Protein AF-A0A9X1KQA9-F1 (afdb_monomer_lite)

Structure (mmCIF, N/CA/C/O backbone):
data_AF-A0A9X1KQA9-F1
#
_entry.id   AF-A0A9X1KQA9-F1
#
loop_
_atom_site.group_PDB
_atom_site.id
_atom_site.type_symbol
_atom_site.label_atom_id
_atom_site.label_alt_id
_atom_site.label_comp_id
_atom_site.label_asym_id
_atom_site.label_entity_id
_atom_site.label_seq_id
_atom_site.pdbx_PDB_ins_code
_atom_site.Cartn_x
_atom_site.Cartn_y
_atom_site.Cartn_z
_atom_site.occupancy
_atom_site.B_iso_or_equiv
_atom_site.auth_seq_id
_atom_site.auth_comp_id
_atom_site.auth_asym_id
_atom_site.auth_atom_id
_atom_site.pdbx_PDB_model_num
ATOM 1 N N . MET A 1 1 ? -43.704 21.846 -36.617 1.00 40.97 1 MET A N 1
ATOM 2 C CA . MET A 1 1 ? -43.973 20.654 -35.784 1.00 40.97 1 MET A CA 1
ATOM 3 C C . MET A 1 1 ? -42.619 20.055 -35.433 1.00 40.97 1 MET A C 1
ATOM 5 O O . MET A 1 1 ? -41.952 19.528 -36.312 1.00 40.97 1 MET A O 1
ATOM 9 N N . ASN A 1 2 ? -42.131 20.328 -34.221 1.00 36.28 2 ASN A N 1
ATOM 10 C CA . ASN A 1 2 ? -40.718 20.188 -33.858 1.00 36.28 2 ASN A CA 1
ATOM 11 C C . ASN A 1 2 ? -40.431 18.770 -33.335 1.00 36.28 2 ASN A C 1
ATOM 13 O O . ASN A 1 2 ? -40.539 18.511 -32.142 1.00 36.28 2 ASN A O 1
ATOM 17 N N . TRP A 1 3 ? -40.032 17.866 -34.234 1.00 32.12 3 TRP A N 1
ATOM 18 C CA . TRP A 1 3 ? -39.566 16.497 -33.934 1.00 32.12 3 TRP A CA 1
ATOM 19 C C . TRP A 1 3 ? -38.320 16.432 -33.022 1.00 32.12 3 TRP A C 1
ATOM 21 O O . TRP A 1 3 ? -37.888 15.356 -32.615 1.00 32.12 3 TRP A O 1
ATOM 31 N N . TYR A 1 4 ? -37.735 17.584 -32.688 1.00 35.62 4 TYR A N 1
ATOM 32 C CA . TYR A 1 4 ? -36.547 17.688 -31.846 1.00 35.62 4 TYR A CA 1
ATOM 33 C C . TYR A 1 4 ? -36.851 17.617 -30.341 1.00 35.62 4 TYR A C 1
ATOM 35 O O . TYR A 1 4 ? -36.011 17.155 -29.573 1.00 35.62 4 TYR A O 1
ATOM 43 N N . ASN A 1 5 ? -38.056 18.008 -29.910 1.00 41.22 5 ASN A N 1
ATOM 44 C CA . ASN A 1 5 ? -38.374 18.093 -28.478 1.00 41.22 5 ASN A CA 1
ATOM 45 C C . ASN A 1 5 ? -38.879 16.763 -27.888 1.00 41.22 5 ASN A C 1
ATOM 47 O O . ASN A 1 5 ? -38.611 16.479 -26.722 1.00 41.22 5 ASN A O 1
ATOM 51 N N . ASP A 1 6 ? -39.502 15.900 -28.696 1.00 39.31 6 ASP A N 1
ATOM 52 C CA . ASP A 1 6 ? -39.965 14.575 -28.243 1.00 39.31 6 ASP A CA 1
ATOM 53 C C . ASP A 1 6 ? -38.819 13.569 -28.054 1.00 39.31 6 ASP A C 1
ATOM 55 O O . ASP A 1 6 ? -38.956 12.580 -27.330 1.00 39.31 6 ASP A O 1
ATOM 59 N N . THR A 1 7 ? -37.666 13.823 -28.679 1.00 40.28 7 THR A N 1
ATOM 60 C CA . THR A 1 7 ? -36.485 12.958 -28.550 1.00 40.28 7 THR A CA 1
ATOM 61 C C . THR A 1 7 ? -35.716 13.259 -27.261 1.00 40.28 7 THR A C 1
ATOM 63 O O . THR A 1 7 ? -35.229 12.336 -26.612 1.00 40.28 7 THR A O 1
ATOM 66 N N . ILE A 1 8 ? -35.676 14.526 -26.830 1.00 39.16 8 ILE A N 1
ATOM 67 C CA . ILE A 1 8 ? -35.013 14.945 -25.582 1.00 39.16 8 ILE A CA 1
ATOM 68 C C . ILE A 1 8 ? -35.793 14.428 -24.359 1.00 39.16 8 ILE A C 1
ATOM 70 O O . ILE A 1 8 ? -35.193 13.866 -23.446 1.00 39.16 8 ILE A O 1
ATOM 74 N N . SER A 1 9 ? -37.131 14.474 -24.391 1.00 39.62 9 SER A N 1
ATOM 75 C CA . SER A 1 9 ? -37.982 13.971 -23.296 1.00 39.62 9 SER A CA 1
ATOM 76 C C . SER A 1 9 ? -37.870 12.451 -23.063 1.00 39.62 9 SER A C 1
ATOM 78 O O . SER A 1 9 ? -38.108 11.979 -21.952 1.00 39.62 9 SER A O 1
ATOM 80 N N . LYS A 1 10 ? -37.459 11.666 -24.071 1.00 38.84 10 LYS A N 1
ATOM 81 C CA . LYS A 1 10 ? -37.248 10.209 -23.941 1.00 38.84 10 LYS A CA 1
ATOM 82 C C . LYS A 1 10 ? -35.828 9.805 -23.537 1.00 38.84 10 LYS A C 1
ATOM 84 O O . LYS A 1 10 ? -35.620 8.649 -23.174 1.00 38.84 10 LYS A O 1
ATOM 89 N N . ILE A 1 11 ? -34.859 10.719 -23.584 1.00 41.72 11 ILE A N 1
ATOM 90 C CA . ILE A 1 11 ? -33.476 10.443 -23.161 1.00 41.72 11 ILE A CA 1
ATOM 91 C C . ILE A 1 11 ? -33.305 10.677 -21.648 1.00 41.72 11 ILE A C 1
ATOM 93 O O . ILE A 1 11 ? -32.459 10.041 -21.025 1.00 41.72 11 ILE A O 1
ATOM 97 N N . GLU A 1 12 ? -34.175 11.476 -21.024 1.00 43.03 12 GLU A N 1
ATOM 98 C CA . GLU A 1 12 ? -34.114 11.825 -19.593 1.00 43.03 12 GLU A CA 1
ATOM 99 C C . GLU A 1 12 ? -34.719 10.785 -18.623 1.00 43.03 12 GLU A C 1
ATOM 101 O O . GLU A 1 12 ? -34.857 11.062 -17.436 1.00 43.03 12 GLU A O 1
ATOM 106 N N . SER A 1 13 ? -35.039 9.564 -19.069 1.00 44.44 13 SER A N 1
ATOM 107 C CA . SER A 1 13 ? -35.581 8.507 -18.184 1.00 44.44 13 SER A CA 1
ATOM 108 C C . SER A 1 13 ? -34.898 7.143 -18.298 1.00 44.44 13 SER A C 1
ATOM 110 O O . SER A 1 13 ? -35.456 6.128 -17.885 1.00 44.44 13 SER A O 1
ATOM 112 N N . LYS A 1 14 ? -33.659 7.082 -18.799 1.00 41.97 14 LYS A N 1
ATOM 113 C CA . LYS A 1 14 ? -32.825 5.904 -18.530 1.00 41.97 14 LYS A CA 1
ATOM 114 C C . LYS A 1 14 ? -32.157 6.091 -17.178 1.00 41.97 14 LYS A C 1
ATOM 116 O O . LYS A 1 14 ? -31.075 6.668 -17.093 1.00 41.97 14 LYS A O 1
ATOM 121 N N . GLU A 1 15 ? -32.824 5.610 -16.130 1.00 46.94 15 GLU A N 1
ATOM 122 C CA . GLU A 1 15 ? -32.169 5.304 -14.860 1.00 46.94 15 GLU A CA 1
ATOM 123 C C . GLU A 1 15 ? -30.841 4.603 -15.169 1.00 46.94 15 GLU A C 1
ATOM 125 O O . GLU A 1 15 ? -30.806 3.568 -15.843 1.00 46.94 15 GLU A O 1
ATOM 130 N N . LYS A 1 16 ? -29.730 5.222 -14.748 1.00 49.28 16 LYS A N 1
ATOM 131 C CA . LYS A 1 16 ? -28.410 4.595 -14.832 1.00 49.28 16 LYS A CA 1
ATOM 132 C C . LYS A 1 16 ? -28.522 3.244 -14.114 1.00 49.28 16 LYS A C 1
ATOM 134 O O . LYS A 1 16 ? -29.032 3.232 -12.991 1.00 49.28 16 LYS A O 1
ATOM 139 N N . PRO A 1 17 ? -28.087 2.125 -14.722 1.00 44.41 17 PRO A N 1
ATOM 140 C CA . PRO A 1 17 ? -28.099 0.849 -14.025 1.00 44.41 17 PRO A CA 1
ATOM 141 C C . PRO A 1 17 ? -27.319 1.029 -12.722 1.00 44.41 17 PRO A C 1
ATOM 143 O O . PRO A 1 17 ? -26.204 1.552 -12.746 1.00 44.41 17 PRO A O 1
ATOM 146 N N . LYS A 1 18 ? -27.933 0.670 -11.588 1.00 45.69 18 LYS A N 1
ATOM 147 C CA . LYS A 1 18 ? -27.231 0.573 -10.306 1.00 45.69 18 LYS A CA 1
ATOM 148 C C . LYS A 1 18 ? -26.121 -0.453 -10.506 1.00 45.69 18 LYS A C 1
ATOM 150 O O . LYS A 1 18 ? -26.404 -1.646 -10.521 1.00 45.69 18 LYS A O 1
ATOM 155 N N . THR A 1 19 ? -24.900 0.015 -10.737 1.00 53.72 19 THR A N 1
ATOM 156 C CA . THR A 1 19 ? -23.721 -0.840 -10.720 1.00 53.72 19 THR A CA 1
ATOM 157 C C . THR A 1 19 ? -23.603 -1.415 -9.316 1.00 53.72 19 THR A C 1
ATOM 159 O O . THR A 1 19 ? -23.758 -0.691 -8.328 1.00 53.72 19 THR A O 1
ATOM 162 N N . ASP A 1 20 ? -23.430 -2.732 -9.228 1.00 60.69 20 ASP A N 1
ATOM 163 C CA . ASP A 1 20 ? -23.186 -3.385 -7.950 1.00 60.69 20 ASP A CA 1
ATOM 164 C C . ASP A 1 20 ? -21.902 -2.793 -7.349 1.00 60.69 20 ASP A C 1
ATOM 166 O O . ASP A 1 20 ? -20.907 -2.594 -8.052 1.00 60.69 20 ASP A O 1
ATOM 170 N N . TYR A 1 21 ? -21.935 -2.480 -6.053 1.00 43.47 21 TYR A N 1
ATOM 171 C CA . TYR A 1 21 ? -20.802 -1.905 -5.326 1.00 43.47 21 TYR A CA 1
ATOM 172 C C . TYR A 1 21 ? -19.544 -2.772 -5.517 1.00 43.47 21 TYR A C 1
ATOM 174 O O . TYR A 1 21 ? -18.452 -2.258 -5.750 1.00 43.47 21 TYR A O 1
ATOM 182 N N . TRP A 1 22 ? -19.727 -4.096 -5.550 1.00 41.03 22 TRP A N 1
ATOM 183 C CA . TRP A 1 22 ? -18.657 -5.066 -5.782 1.00 41.03 22 TRP A CA 1
ATOM 184 C C . TRP A 1 22 ? -18.116 -5.061 -7.219 1.00 41.03 22 TRP A C 1
ATOM 186 O O . TRP A 1 22 ? -16.917 -5.241 -7.419 1.00 41.03 22 TRP A O 1
ATOM 196 N N . GLU A 1 23 ? -18.955 -4.823 -8.231 1.00 57.81 23 GLU A N 1
ATOM 197 C CA . GLU A 1 23 ? -18.510 -4.746 -9.631 1.00 57.81 23 GLU A CA 1
ATOM 198 C C . GLU A 1 23 ? -17.665 -3.492 -9.889 1.00 57.81 23 GLU A C 1
ATOM 200 O O . GLU A 1 23 ? -16.686 -3.540 -10.639 1.00 57.81 23 GLU A O 1
ATOM 205 N N . GLN A 1 24 ? -18.006 -2.368 -9.254 1.00 58.97 24 GLN A N 1
ATOM 206 C CA . GLN A 1 24 ? -17.233 -1.127 -9.341 1.00 58.97 24 GLN A CA 1
ATOM 207 C C . GLN A 1 24 ? -15.829 -1.306 -8.730 1.00 58.97 24 GLN A C 1
ATOM 209 O O . GLN A 1 24 ? -14.834 -0.931 -9.356 1.00 58.97 24 GLN A O 1
ATOM 214 N N . ASP A 1 25 ? -15.740 -1.951 -7.563 1.00 60.00 25 ASP A N 1
ATOM 215 C CA . ASP A 1 25 ? -14.472 -2.247 -6.886 1.00 60.00 25 ASP A CA 1
ATOM 216 C C . ASP A 1 25 ? -13.595 -3.213 -7.698 1.00 60.00 25 ASP A C 1
ATOM 218 O O . ASP A 1 25 ? -12.402 -2.963 -7.882 1.00 60.00 25 ASP A O 1
ATOM 222 N N . ILE A 1 26 ? -14.185 -4.266 -8.279 1.00 63.25 26 ILE A N 1
ATOM 223 C CA . ILE A 1 26 ? -13.476 -5.200 -9.172 1.00 63.25 26 ILE A CA 1
ATOM 224 C C . ILE A 1 26 ? -12.908 -4.468 -10.397 1.00 63.25 26 ILE A C 1
ATOM 226 O O . ILE A 1 26 ? -11.757 -4.693 -10.781 1.00 63.25 26 ILE A O 1
ATOM 230 N N . ASN A 1 27 ? -13.683 -3.564 -11.002 1.00 75.38 27 ASN A N 1
ATOM 231 C CA . ASN A 1 27 ? -13.239 -2.787 -12.160 1.00 75.38 27 ASN A CA 1
ATOM 232 C C . ASN A 1 27 ? -12.104 -1.811 -11.807 1.00 75.38 27 ASN A C 1
ATOM 234 O O . ASN A 1 27 ? -11.177 -1.628 -12.603 1.00 75.38 27 ASN A O 1
ATOM 238 N N . ASN A 1 28 ? -12.150 -1.213 -10.616 1.00 78.44 28 ASN A N 1
ATOM 239 C CA . ASN A 1 28 ? -11.102 -0.327 -10.115 1.00 78.44 28 ASN A CA 1
ATOM 240 C C . ASN A 1 28 ? -9.795 -1.093 -9.842 1.00 78.44 28 ASN A C 1
ATOM 242 O O . ASN A 1 28 ? -8.728 -0.657 -10.278 1.00 78.44 28 ASN A O 1
ATOM 246 N N . GLU A 1 29 ? -9.865 -2.259 -9.195 1.00 78.44 29 GLU A N 1
ATOM 247 C CA . GLU A 1 29 ? -8.696 -3.119 -8.959 1.00 78.44 29 GLU A CA 1
ATOM 248 C C . GLU A 1 29 ? -8.067 -3.628 -10.257 1.00 78.44 29 GLU A C 1
ATOM 250 O O . GLU A 1 29 ? -6.839 -3.634 -10.409 1.00 78.44 29 GLU A O 1
ATOM 255 N N . LEU A 1 30 ? -8.899 -4.012 -11.229 1.00 81.56 30 LEU A N 1
ATOM 256 C CA . LEU A 1 30 ? -8.424 -4.442 -12.538 1.00 81.56 30 LEU A CA 1
ATOM 257 C C . LEU A 1 30 ? -7.695 -3.303 -13.263 1.00 81.56 30 LEU A C 1
ATOM 259 O O . LEU A 1 30 ? -6.606 -3.518 -13.796 1.00 81.56 30 LEU A O 1
ATOM 263 N N . LEU A 1 31 ? -8.247 -2.084 -13.236 1.00 84.56 31 LEU A N 1
ATOM 264 C CA . LEU A 1 31 ? -7.612 -0.906 -13.830 1.00 84.56 31 LEU A CA 1
ATOM 265 C C . LEU A 1 31 ? -6.228 -0.636 -13.218 1.00 84.56 31 LEU A C 1
ATOM 267 O O . LEU A 1 31 ? -5.275 -0.376 -13.953 1.00 84.56 31 LEU A O 1
ATOM 271 N N . ILE A 1 32 ? -6.100 -0.729 -11.890 1.00 86.62 32 ILE A N 1
ATOM 272 C CA . ILE A 1 32 ? -4.818 -0.543 -11.195 1.00 86.62 32 ILE A CA 1
ATOM 273 C C . ILE A 1 32 ? -3.829 -1.662 -11.524 1.00 86.62 32 ILE A C 1
ATOM 275 O O . ILE A 1 32 ? -2.658 -1.381 -11.777 1.00 86.62 32 ILE A O 1
ATOM 279 N N . THR A 1 33 ? -4.290 -2.910 -11.573 1.00 81.75 33 THR A N 1
ATOM 280 C CA . THR A 1 33 ? -3.447 -4.061 -11.923 1.00 81.75 33 THR A CA 1
ATOM 281 C C . THR A 1 33 ? -2.890 -3.930 -13.342 1.00 81.75 33 THR A C 1
ATOM 283 O O . THR A 1 33 ? -1.698 -4.143 -13.570 1.00 81.75 33 THR A O 1
ATOM 286 N N . GLU A 1 34 ? -3.724 -3.539 -14.308 1.00 83.69 34 GLU A N 1
ATOM 287 C CA . GLU A 1 34 ? -3.283 -3.309 -15.686 1.00 83.69 34 GLU A CA 1
ATOM 288 C C . GLU A 1 34 ? -2.358 -2.090 -15.799 1.00 83.69 34 GLU A C 1
ATOM 290 O O . GLU A 1 34 ? -1.376 -2.130 -16.543 1.00 83.69 34 GLU A O 1
ATOM 295 N N . PHE A 1 35 ? -2.599 -1.037 -15.013 1.00 86.50 35 PHE A N 1
ATOM 296 C CA . PHE A 1 35 ? -1.689 0.104 -14.918 1.00 86.50 35 PHE A CA 1
ATOM 297 C C . PHE A 1 35 ? -0.305 -0.305 -14.393 1.00 86.50 35 PHE A C 1
ATOM 299 O O . PHE A 1 35 ? 0.707 0.072 -14.981 1.00 86.50 35 PHE A O 1
ATOM 306 N N . GLU A 1 36 ? -0.243 -1.109 -13.327 1.00 86.69 36 GLU A N 1
ATOM 307 C CA . GLU A 1 36 ? 1.016 -1.593 -12.748 1.00 86.69 36 GLU A CA 1
ATOM 308 C C . GLU A 1 36 ? 1.799 -2.458 -13.740 1.00 86.69 36 GLU A C 1
ATOM 310 O O . GLU A 1 36 ? 2.975 -2.185 -13.991 1.00 86.69 36 GLU A O 1
ATOM 315 N N . LYS A 1 37 ? 1.140 -3.425 -14.393 1.00 84.94 37 LYS A N 1
ATOM 316 C CA . LYS A 1 37 ? 1.757 -4.227 -15.466 1.00 84.94 37 LYS A CA 1
ATOM 317 C C . LYS A 1 37 ? 2.297 -3.350 -16.593 1.00 84.94 37 LYS A C 1
ATOM 319 O O . LYS A 1 37 ? 3.387 -3.599 -17.108 1.00 84.94 37 LYS A O 1
ATOM 324 N N . ALA A 1 38 ? 1.544 -2.324 -16.986 1.00 85.62 38 ALA A N 1
ATOM 325 C CA . ALA A 1 38 ? 1.955 -1.424 -18.049 1.00 85.62 38 ALA A CA 1
ATOM 326 C C . ALA A 1 38 ? 3.179 -0.583 -17.643 1.00 85.62 38 ALA A C 1
ATOM 328 O O . ALA A 1 38 ? 4.048 -0.365 -18.486 1.00 85.62 38 ALA A O 1
ATOM 329 N N . ILE A 1 39 ? 3.280 -0.137 -16.383 1.00 87.19 39 ILE A N 1
ATOM 330 C CA . ILE A 1 39 ? 4.459 0.582 -15.872 1.00 87.19 39 ILE A CA 1
ATOM 331 C C . ILE A 1 39 ? 5.687 -0.326 -15.842 1.00 87.19 39 ILE A C 1
ATOM 333 O O . ILE A 1 39 ? 6.743 0.093 -16.308 1.00 87.19 39 ILE A O 1
ATOM 337 N N . VAL A 1 40 ? 5.554 -1.570 -15.373 1.00 86.12 40 VAL A N 1
ATOM 338 C CA . VAL A 1 40 ? 6.659 -2.545 -15.401 1.00 86.12 40 VAL A CA 1
ATOM 339 C C . VAL A 1 40 ? 7.158 -2.738 -16.833 1.00 86.12 40 VAL A C 1
ATOM 341 O O . VAL A 1 40 ? 8.341 -2.559 -17.105 1.00 86.12 40 VAL A O 1
ATOM 344 N N . LYS A 1 41 ? 6.242 -2.979 -17.778 1.00 86.19 41 LYS A N 1
ATOM 345 C CA . LYS A 1 41 ? 6.582 -3.133 -19.199 1.00 86.19 41 LYS A CA 1
ATOM 346 C C . LYS A 1 41 ? 7.214 -1.876 -19.803 1.00 86.19 41 LYS A C 1
ATOM 348 O O . LYS A 1 41 ? 8.094 -1.974 -20.653 1.00 86.19 41 LYS A O 1
ATOM 353 N N . LEU A 1 42 ? 6.752 -0.691 -19.406 1.00 86.44 42 LEU A N 1
ATOM 354 C CA . LEU A 1 42 ? 7.328 0.577 -19.846 1.00 86.44 42 LEU A CA 1
ATOM 355 C C . LEU A 1 42 ? 8.780 0.701 -19.372 1.00 86.44 42 LEU A C 1
ATOM 357 O O . LEU A 1 42 ? 9.643 1.021 -20.183 1.00 86.44 42 LEU A O 1
ATOM 361 N N . VAL A 1 43 ? 9.047 0.428 -18.093 1.00 86.62 43 VAL A N 1
ATOM 362 C CA . VAL A 1 43 ? 10.402 0.469 -17.524 1.00 86.62 43 VAL A CA 1
ATOM 363 C C . VAL A 1 43 ? 11.306 -0.544 -18.223 1.00 86.62 43 VAL A C 1
ATOM 365 O O . VAL A 1 43 ? 12.373 -0.165 -18.694 1.00 86.62 43 VAL A O 1
ATOM 368 N N . GLU A 1 44 ? 10.846 -1.786 -18.398 1.00 87.06 44 GLU A N 1
ATOM 369 C CA . GLU A 1 44 ? 11.582 -2.814 -19.145 1.00 87.06 44 GLU A CA 1
ATOM 370 C C . GLU A 1 44 ? 11.896 -2.367 -20.578 1.00 87.06 44 GLU A C 1
ATOM 372 O O . GLU A 1 44 ? 13.001 -2.582 -21.073 1.00 87.06 44 GLU A O 1
ATOM 377 N N . ASN A 1 45 ? 10.943 -1.744 -21.274 1.00 88.25 45 ASN A N 1
ATOM 378 C CA . ASN A 1 45 ? 11.179 -1.262 -22.630 1.00 88.25 45 ASN A CA 1
ATOM 379 C C . ASN A 1 45 ? 12.188 -0.107 -22.666 1.00 88.25 45 ASN A C 1
ATOM 381 O O . ASN A 1 45 ? 13.014 -0.084 -23.572 1.00 88.25 45 ASN A O 1
ATOM 385 N N . ILE A 1 46 ? 12.157 0.805 -21.688 1.00 85.94 46 ILE A N 1
ATOM 386 C CA . ILE A 1 46 ? 13.141 1.891 -21.565 1.00 85.94 46 ILE A CA 1
ATOM 387 C C . ILE A 1 46 ? 14.544 1.317 -21.336 1.00 85.94 46 ILE A C 1
ATOM 389 O O . ILE A 1 46 ? 15.480 1.704 -22.028 1.00 85.94 46 ILE A O 1
ATOM 393 N N . GLU A 1 47 ? 14.690 0.375 -20.403 1.00 86.38 47 GLU A N 1
ATOM 394 C CA . GLU A 1 47 ? 15.983 -0.239 -20.062 1.00 86.38 47 GLU A CA 1
ATOM 395 C C . GLU A 1 47 ? 16.589 -1.041 -21.218 1.00 86.38 47 GLU A C 1
ATOM 397 O O . GLU A 1 47 ? 17.806 -1.121 -21.347 1.00 86.38 47 GLU A O 1
ATOM 402 N N . ASN A 1 48 ? 15.742 -1.622 -22.068 1.00 89.50 48 ASN A N 1
ATOM 403 C CA . ASN A 1 48 ? 16.165 -2.383 -23.240 1.00 89.50 48 ASN A CA 1
ATOM 404 C C . ASN A 1 48 ? 16.185 -1.547 -24.535 1.00 89.50 48 ASN A C 1
ATOM 406 O O . ASN A 1 48 ? 16.233 -2.137 -25.615 1.00 89.50 48 ASN A O 1
ATOM 410 N N . GLU A 1 49 ? 16.084 -0.214 -24.442 1.00 86.00 49 GLU A N 1
ATOM 411 C CA . GLU A 1 49 ? 16.062 0.723 -25.582 1.00 86.00 49 GLU A CA 1
ATOM 412 C C . GLU A 1 49 ? 15.040 0.347 -26.676 1.00 86.00 49 GLU A C 1
ATOM 414 O O . GLU A 1 49 ? 15.244 0.550 -27.874 1.00 86.00 49 GLU A O 1
ATOM 419 N N . LYS A 1 50 ? 13.910 -0.236 -26.266 1.00 86.25 50 LYS A N 1
ATOM 420 C CA . LYS A 1 50 ? 12.824 -0.634 -27.165 1.00 86.25 50 LYS A CA 1
ATOM 421 C C . LYS A 1 50 ? 11.915 0.549 -27.465 1.00 86.25 50 LYS A C 1
ATOM 423 O O . LYS A 1 50 ? 11.716 1.433 -26.633 1.00 86.25 50 LYS A O 1
ATOM 428 N N . ASP A 1 51 ? 11.276 0.505 -28.631 1.00 82.31 51 ASP A N 1
ATOM 429 C CA . ASP A 1 51 ? 10.231 1.463 -28.978 1.00 82.31 51 ASP A CA 1
ATOM 430 C C . ASP A 1 51 ? 9.087 1.429 -27.944 1.00 82.31 51 ASP A C 1
ATOM 432 O O . ASP A 1 51 ? 8.511 0.379 -27.632 1.00 82.31 51 ASP A O 1
ATOM 436 N N . LEU A 1 52 ? 8.776 2.603 -27.396 1.00 79.19 52 LEU A N 1
ATOM 437 C CA . LEU A 1 52 ? 7.739 2.805 -26.388 1.00 79.19 52 LEU A CA 1
ATOM 438 C C . LEU A 1 52 ? 6.357 3.007 -27.028 1.00 79.19 52 LEU A C 1
ATOM 440 O O . LEU A 1 52 ? 5.335 2.888 -26.343 1.00 79.19 52 LEU A O 1
ATOM 444 N N . GLY A 1 53 ? 6.304 3.315 -28.328 1.00 81.06 53 GLY A N 1
ATOM 445 C CA . GLY A 1 53 ? 5.075 3.624 -29.048 1.00 81.06 53 GLY A CA 1
ATOM 446 C C . GLY A 1 53 ? 4.210 4.653 -28.310 1.00 81.06 53 GLY A C 1
ATOM 447 O O . GLY A 1 53 ? 4.685 5.669 -27.806 1.00 81.06 53 GLY A O 1
ATOM 448 N N . CYS A 1 54 ? 2.909 4.375 -28.195 1.00 77.38 54 CYS A N 1
ATOM 449 C CA . CYS A 1 54 ? 1.954 5.268 -27.527 1.00 77.38 54 CYS A CA 1
ATOM 450 C C . CYS A 1 54 ? 1.830 5.052 -26.005 1.00 77.38 54 CYS A C 1
ATOM 452 O O . CYS A 1 54 ? 0.978 5.690 -25.380 1.00 77.38 54 CYS A O 1
ATOM 454 N N . LEU A 1 55 ? 2.614 4.151 -25.395 1.00 76.31 55 LEU A N 1
ATOM 455 C CA . LEU A 1 55 ? 2.516 3.846 -23.957 1.00 76.31 55 LEU A CA 1
ATOM 456 C C . LEU A 1 55 ? 2.699 5.103 -23.083 1.00 76.31 55 LEU A C 1
ATOM 458 O O . LEU A 1 55 ? 1.798 5.382 -22.290 1.00 76.31 55 LEU A O 1
ATOM 462 N N . PRO A 1 56 ? 3.754 5.923 -23.276 1.00 79.94 56 PRO A N 1
ATOM 463 C CA . PRO A 1 56 ? 3.928 7.204 -22.587 1.00 79.94 56 PRO A CA 1
ATOM 464 C C . PRO A 1 56 ? 2.688 8.103 -22.586 1.00 79.94 56 PRO A C 1
ATOM 466 O O . PRO A 1 56 ? 2.306 8.653 -21.557 1.00 79.94 56 PRO A O 1
ATOM 469 N N . MET A 1 57 ? 2.030 8.244 -23.739 1.00 80.25 57 MET A N 1
ATOM 470 C CA . MET A 1 57 ? 0.865 9.118 -23.886 1.00 80.25 57 MET A CA 1
ATOM 471 C C . MET A 1 57 ? -0.332 8.600 -23.084 1.00 80.25 57 MET A C 1
ATOM 473 O O . MET A 1 57 ? -1.022 9.380 -22.430 1.00 80.25 57 MET A O 1
ATOM 477 N N . ARG A 1 58 ? -0.559 7.281 -23.074 1.00 77.19 58 ARG A N 1
ATOM 478 C CA . ARG A 1 58 ? -1.662 6.670 -22.316 1.00 77.19 58 ARG A CA 1
ATOM 479 C C . ARG A 1 58 ? -1.534 6.927 -20.815 1.00 77.19 58 ARG A C 1
ATOM 481 O O . ARG A 1 58 ? -2.535 7.241 -20.174 1.00 77.19 58 ARG A O 1
ATOM 488 N N . PHE A 1 59 ? -0.316 6.875 -20.273 1.00 81.44 59 PHE A N 1
ATOM 489 C CA . PHE A 1 59 ? -0.065 7.181 -18.861 1.00 81.44 59 PHE A CA 1
ATOM 490 C C . PHE A 1 59 ? -0.384 8.631 -18.500 1.00 81.44 59 PHE A C 1
ATOM 492 O O . PHE A 1 59 ? -0.945 8.881 -17.437 1.00 81.44 59 PHE A O 1
ATOM 499 N N . ARG A 1 60 ? -0.098 9.573 -19.402 1.00 82.88 60 ARG A N 1
ATOM 500 C CA . ARG A 1 60 ? -0.413 10.999 -19.220 1.00 82.88 60 ARG A CA 1
ATOM 501 C C . ARG A 1 60 ? -1.912 11.290 -19.296 1.00 82.88 60 ARG A C 1
ATOM 503 O O . ARG A 1 60 ? -2.418 12.196 -18.637 1.00 82.88 60 ARG A O 1
ATOM 510 N N . MET A 1 61 ? -2.644 10.522 -20.102 1.00 85.50 61 MET A N 1
ATOM 511 C CA . MET A 1 61 ? -4.079 10.730 -20.309 1.00 85.50 61 MET A CA 1
ATOM 512 C C . MET A 1 61 ? -4.942 10.126 -19.202 1.00 85.50 61 MET A C 1
ATOM 514 O O . MET A 1 61 ? -5.956 10.717 -18.837 1.00 85.50 61 MET A O 1
ATOM 518 N N . LEU A 1 62 ? -4.563 8.969 -18.657 1.00 88.44 62 LEU A N 1
ATOM 519 C CA . LEU A 1 62 ? -5.419 8.223 -17.733 1.00 88.44 62 LEU A CA 1
ATOM 520 C C . LEU A 1 62 ? -5.831 9.007 -16.466 1.00 88.44 62 LEU A C 1
ATOM 522 O O . LEU A 1 62 ? -7.011 8.955 -16.120 1.00 88.44 62 LEU A O 1
ATOM 526 N N . PRO A 1 63 ? -4.957 9.800 -15.809 1.00 91.19 63 PRO A N 1
ATOM 527 C CA . PRO A 1 63 ? -5.378 10.633 -14.684 1.00 91.19 63 PRO A CA 1
ATOM 528 C C . PRO A 1 63 ? -6.471 11.636 -15.072 1.00 91.19 63 PRO A C 1
ATOM 530 O O . PRO A 1 63 ? -7.452 11.797 -14.352 1.00 91.19 63 PRO A O 1
ATOM 533 N N . ASN A 1 64 ? -6.353 12.256 -16.251 1.00 88.25 64 ASN A N 1
ATOM 534 C CA . ASN A 1 64 ? -7.370 13.166 -16.777 1.00 88.25 64 ASN A CA 1
ATOM 535 C C . ASN A 1 64 ? -8.700 12.458 -17.056 1.00 88.25 64 ASN A C 1
ATOM 537 O O . ASN A 1 64 ? -9.752 13.043 -16.814 1.00 88.25 64 ASN A O 1
ATOM 541 N N . VAL A 1 65 ? -8.658 11.220 -17.555 1.00 88.38 65 VAL A N 1
ATOM 542 C CA . VAL A 1 65 ? -9.859 10.398 -17.772 1.00 88.38 65 VAL A CA 1
ATOM 543 C C . VAL A 1 65 ? -10.566 10.149 -16.441 1.00 88.38 65 VAL A C 1
ATOM 545 O O . VAL A 1 65 ? -11.745 10.465 -16.306 1.00 88.38 65 VAL A O 1
ATOM 548 N N . ILE A 1 66 ? -9.832 9.684 -15.426 1.00 89.75 66 ILE A N 1
ATOM 549 C CA . ILE A 1 66 ? -10.389 9.419 -14.092 1.00 89.75 66 ILE A CA 1
ATOM 550 C C . ILE A 1 66 ? -10.988 10.690 -13.481 1.00 89.75 66 ILE A C 1
ATOM 552 O O . ILE A 1 66 ? -12.076 10.652 -12.917 1.00 89.75 66 ILE A O 1
ATOM 556 N N . LEU A 1 67 ? -10.308 11.830 -13.611 1.00 89.44 67 LEU A N 1
ATOM 557 C CA . LEU A 1 67 ? -10.769 13.101 -13.051 1.00 89.44 67 LEU A CA 1
ATOM 558 C C . LEU A 1 67 ? -12.044 13.632 -13.719 1.00 89.44 67 LEU A C 1
ATOM 560 O O . LEU A 1 67 ? -12.900 14.185 -13.023 1.00 89.44 67 LEU A O 1
ATOM 564 N N . LYS A 1 68 ? -12.174 13.477 -15.042 1.00 87.19 68 LYS A N 1
ATOM 565 C CA . LYS A 1 68 ? -13.242 14.101 -15.840 1.00 87.19 68 LYS A CA 1
ATOM 566 C C . LYS A 1 68 ? -14.466 13.218 -16.053 1.00 87.19 68 LYS A C 1
ATOM 568 O O . LYS A 1 68 ? -15.535 13.757 -16.306 1.00 87.19 68 LYS A O 1
ATOM 573 N N . GLU A 1 69 ? -14.336 11.897 -15.978 1.00 85.38 69 GLU A N 1
ATOM 574 C CA . GLU A 1 69 ? -15.478 11.009 -16.188 1.00 85.38 69 GLU A CA 1
ATOM 575 C C . GLU A 1 69 ? -16.400 10.951 -14.961 1.00 85.38 69 GLU A C 1
ATOM 577 O O . GLU A 1 69 ? -15.960 10.753 -13.826 1.00 85.38 69 GLU A O 1
ATOM 582 N N . ASP A 1 70 ? -17.708 11.051 -15.210 1.00 82.56 70 ASP A N 1
ATOM 583 C CA . ASP A 1 70 ? -18.756 11.003 -14.178 1.00 82.56 70 ASP A CA 1
ATOM 584 C C . ASP A 1 70 ? -18.959 9.610 -13.574 1.00 82.56 70 ASP A C 1
ATOM 586 O O . ASP A 1 70 ? -19.634 9.463 -12.556 1.00 82.56 70 ASP A O 1
ATOM 590 N N . ARG A 1 71 ? -18.413 8.566 -14.211 1.00 81.62 71 ARG A N 1
ATOM 591 C CA . ARG A 1 71 ? -18.529 7.187 -13.720 1.00 81.62 71 ARG A CA 1
ATOM 592 C C . ARG A 1 71 ? -17.744 6.950 -12.430 1.00 81.62 71 ARG A C 1
ATOM 594 O O . ARG A 1 71 ? -18.040 5.996 -11.721 1.00 81.62 71 ARG A O 1
ATOM 601 N N . TYR A 1 72 ? -16.751 7.795 -12.153 1.00 82.44 72 TYR A N 1
ATOM 602 C CA . TYR A 1 72 ? -15.968 7.747 -10.928 1.00 82.44 72 TYR A CA 1
ATOM 603 C C . TYR A 1 72 ? -16.530 8.766 -9.945 1.00 82.44 72 TYR A C 1
ATOM 605 O O . TYR A 1 72 ? -16.599 9.962 -10.238 1.00 82.44 72 TYR A O 1
ATOM 613 N N . ASN A 1 73 ? -16.905 8.313 -8.754 1.00 84.56 73 ASN A N 1
ATOM 614 C CA . ASN A 1 73 ? -17.228 9.236 -7.671 1.00 84.56 73 ASN A CA 1
ATOM 615 C C . ASN A 1 73 ? -15.931 9.826 -7.063 1.00 84.56 73 ASN A C 1
ATOM 617 O O . ASN A 1 73 ? -14.817 9.437 -7.418 1.00 84.56 73 ASN A O 1
ATOM 621 N N . ILE A 1 74 ? -16.049 10.785 -6.141 1.00 82.38 74 ILE A N 1
ATOM 622 C CA . ILE A 1 74 ? -14.878 11.438 -5.528 1.00 82.38 74 ILE A CA 1
ATOM 623 C C . ILE A 1 74 ? -13.961 10.456 -4.775 1.00 82.38 74 ILE A C 1
ATOM 625 O O . ILE A 1 74 ? -12.740 10.623 -4.801 1.00 82.38 74 ILE A O 1
ATOM 629 N N . SER A 1 75 ? -14.526 9.428 -4.137 1.00 81.88 75 SER A N 1
ATOM 630 C CA . SER A 1 75 ? -13.778 8.384 -3.430 1.00 81.88 75 SER A CA 1
ATOM 631 C C . SER A 1 75 ? -13.026 7.486 -4.409 1.00 81.88 75 SER A C 1
ATOM 633 O O . SER A 1 75 ? -11.836 7.253 -4.206 1.00 81.88 75 SER A O 1
ATOM 635 N N . ASP A 1 76 ? -13.663 7.080 -5.510 1.00 84.50 76 ASP A N 1
ATOM 636 C CA . ASP A 1 76 ? -13.035 6.296 -6.581 1.00 84.50 76 ASP A CA 1
ATOM 637 C C . ASP A 1 76 ? -11.864 7.069 -7.194 1.00 84.50 76 ASP A C 1
ATOM 639 O O . ASP A 1 76 ? -10.763 6.537 -7.332 1.00 84.50 76 ASP A O 1
ATOM 643 N N . LYS A 1 77 ? -12.069 8.360 -7.504 1.00 89.31 77 LYS A N 1
ATOM 644 C CA . LYS A 1 77 ? -11.016 9.239 -8.037 1.00 89.31 77 LYS A CA 1
ATOM 645 C C . LYS A 1 77 ? -9.830 9.305 -7.080 1.00 89.31 77 LYS A C 1
ATOM 647 O O . LYS A 1 77 ? -8.693 9.098 -7.497 1.00 89.31 77 LYS A O 1
ATOM 652 N N . LYS A 1 78 ? -10.089 9.548 -5.790 1.00 88.81 78 LYS A N 1
ATOM 653 C CA . LYS A 1 78 ? -9.062 9.579 -4.737 1.00 88.81 78 LYS A CA 1
ATOM 654 C C . LYS A 1 78 ? -8.316 8.247 -4.642 1.00 88.81 78 LYS A C 1
ATOM 656 O O . LYS A 1 78 ? -7.086 8.251 -4.610 1.00 88.81 78 LYS A O 1
ATOM 661 N N . TYR A 1 79 ? -9.034 7.126 -4.628 1.00 87.75 79 TYR A N 1
ATOM 662 C CA . TYR A 1 79 ? -8.457 5.788 -4.543 1.00 87.75 79 TYR A CA 1
ATOM 663 C C . TYR A 1 79 ? -7.558 5.476 -5.744 1.00 87.75 79 TYR A C 1
ATOM 665 O O . TYR A 1 79 ? -6.361 5.230 -5.576 1.00 87.75 79 TYR A O 1
ATOM 673 N N . LEU A 1 80 ? -8.112 5.555 -6.955 1.00 89.06 80 LEU A N 1
ATOM 674 C CA . LEU A 1 80 ? -7.423 5.197 -8.191 1.00 89.06 80 LEU A CA 1
ATOM 675 C C . LEU A 1 80 ? -6.176 6.052 -8.408 1.00 89.06 80 LEU A C 1
ATOM 677 O O . LEU A 1 80 ? -5.083 5.525 -8.610 1.00 89.06 80 LEU A O 1
ATOM 681 N N . LEU A 1 81 ? -6.312 7.375 -8.297 1.00 93.06 81 LEU A N 1
ATOM 682 C CA . LEU A 1 81 ? -5.203 8.298 -8.523 1.00 93.06 81 LEU A CA 1
ATOM 683 C C . LEU A 1 81 ? -4.110 8.138 -7.458 1.00 93.06 81 LEU A C 1
ATOM 685 O O . LEU A 1 81 ? -2.927 8.190 -7.788 1.00 93.06 81 LEU A O 1
ATOM 689 N N . LYS A 1 82 ? -4.469 7.855 -6.200 1.00 92.06 82 LYS A N 1
ATOM 690 C CA . LYS A 1 82 ? -3.485 7.557 -5.150 1.00 92.06 82 LYS A CA 1
ATOM 691 C C . LYS A 1 82 ? -2.727 6.263 -5.425 1.00 92.06 82 LYS A C 1
ATOM 693 O O . LYS A 1 82 ? -1.507 6.224 -5.275 1.00 92.06 82 LYS A O 1
ATOM 698 N N . ARG A 1 83 ? -3.421 5.205 -5.852 1.00 90.44 83 ARG A N 1
ATOM 699 C CA . ARG A 1 83 ? -2.793 3.927 -6.221 1.00 90.44 83 ARG A CA 1
ATOM 700 C C . ARG A 1 83 ? -1.872 4.083 -7.430 1.00 90.44 83 ARG A C 1
ATOM 702 O O . ARG A 1 83 ? -0.737 3.620 -7.369 1.00 90.44 83 ARG A O 1
ATOM 709 N N . MET A 1 84 ? -2.305 4.798 -8.468 1.00 91.62 84 MET A N 1
ATOM 710 C CA . MET A 1 84 ? -1.465 5.121 -9.628 1.00 91.62 84 MET A CA 1
ATOM 711 C C . MET A 1 84 ? -0.218 5.910 -9.223 1.00 91.62 84 MET A C 1
ATOM 713 O O . MET A 1 84 ? 0.891 5.545 -9.608 1.00 91.62 84 MET A O 1
ATOM 717 N N . TYR A 1 85 ? -0.379 6.946 -8.395 1.00 92.94 85 TYR A N 1
ATOM 718 C CA . TYR A 1 85 ? 0.738 7.729 -7.873 1.00 92.94 85 TYR A CA 1
ATOM 719 C C . TYR A 1 85 ? 1.740 6.855 -7.106 1.00 92.94 85 TYR A C 1
ATOM 721 O O . TYR A 1 85 ? 2.944 6.957 -7.330 1.00 92.94 85 TYR A O 1
ATOM 729 N N . PHE A 1 86 ? 1.265 5.925 -6.270 1.00 89.88 86 PHE A N 1
ATOM 730 C CA . PHE A 1 86 ? 2.138 4.977 -5.571 1.00 89.88 86 PHE A CA 1
ATOM 731 C C . PHE A 1 86 ? 2.894 4.035 -6.511 1.00 89.88 86 PHE A C 1
ATOM 733 O O . PHE A 1 86 ? 4.067 3.751 -6.264 1.00 89.88 86 PHE A O 1
ATOM 740 N N . VAL A 1 87 ? 2.252 3.545 -7.572 1.00 87.94 87 VAL A N 1
ATOM 741 C CA . VAL A 1 87 ? 2.916 2.708 -8.583 1.00 87.94 87 VAL A CA 1
ATOM 742 C C . VAL A 1 87 ? 4.043 3.488 -9.266 1.00 87.94 87 VAL A C 1
ATOM 744 O O . VAL A 1 87 ? 5.143 2.955 -9.421 1.00 87.94 87 VAL A O 1
ATOM 747 N N . LEU A 1 88 ? 3.814 4.758 -9.614 1.00 90.25 88 LEU A N 1
ATOM 748 C CA . LEU A 1 88 ? 4.852 5.622 -10.180 1.00 90.25 88 LEU A CA 1
ATOM 749 C C . LEU A 1 88 ? 5.991 5.864 -9.173 1.00 90.25 88 LEU A C 1
ATOM 751 O O . LEU A 1 88 ? 7.157 5.653 -9.499 1.00 90.25 88 LEU A O 1
ATOM 755 N N . GLU A 1 89 ? 5.669 6.216 -7.926 1.00 89.69 89 GLU A N 1
ATOM 756 C CA . GLU A 1 89 ? 6.656 6.466 -6.863 1.00 89.69 89 GLU A CA 1
ATOM 757 C C . GLU A 1 89 ? 7.557 5.256 -6.568 1.00 89.69 89 GLU A C 1
ATOM 759 O O . GLU A 1 89 ? 8.744 5.431 -6.288 1.00 89.69 89 GLU A O 1
ATOM 764 N N . ARG A 1 90 ? 7.037 4.024 -6.664 1.00 87.50 90 ARG A N 1
ATOM 765 C CA . ARG A 1 90 ? 7.840 2.793 -6.518 1.00 87.50 90 ARG A CA 1
ATOM 766 C C . ARG A 1 90 ? 8.914 2.648 -7.597 1.00 87.50 90 ARG A C 1
ATOM 768 O O . ARG A 1 90 ? 9.948 2.045 -7.332 1.00 87.50 90 ARG A O 1
ATOM 775 N N . ASN A 1 91 ? 8.682 3.224 -8.774 1.00 85.12 91 ASN A N 1
ATOM 776 C CA . ASN A 1 91 ? 9.554 3.127 -9.945 1.00 85.12 91 ASN A CA 1
ATOM 777 C C . ASN A 1 91 ? 10.344 4.425 -10.214 1.00 85.12 91 ASN A C 1
ATOM 779 O O . ASN A 1 91 ? 10.964 4.579 -11.265 1.00 85.12 91 ASN A O 1
ATOM 783 N N . LYS A 1 92 ? 10.373 5.366 -9.258 1.00 88.25 92 LYS A N 1
ATOM 784 C CA . LYS A 1 92 ? 10.996 6.697 -9.407 1.00 88.25 92 LYS A CA 1
ATOM 785 C C . LYS A 1 92 ? 12.515 6.713 -9.566 1.00 88.25 92 LYS A C 1
ATOM 787 O O . LYS A 1 92 ? 13.102 7.788 -9.667 1.00 88.25 92 LYS A O 1
ATOM 792 N N . SER A 1 93 ? 13.181 5.563 -9.502 1.00 85.56 93 SER A N 1
ATOM 793 C CA . SER A 1 93 ? 14.606 5.465 -9.828 1.00 85.56 93 SER A CA 1
ATOM 794 C C . SER A 1 93 ? 14.868 5.776 -11.302 1.00 85.56 93 SER A C 1
ATOM 796 O O . SER A 1 93 ? 15.949 6.257 -11.623 1.00 85.56 93 SER A O 1
ATOM 798 N N . ASN A 1 94 ? 13.877 5.554 -12.168 1.00 88.44 94 ASN A N 1
ATOM 799 C CA . ASN A 1 94 ? 13.935 5.856 -13.590 1.00 88.44 94 ASN A CA 1
ATOM 800 C C . ASN A 1 94 ? 13.570 7.333 -13.859 1.00 88.44 94 ASN A C 1
ATOM 802 O O . ASN A 1 94 ? 12.556 7.825 -13.360 1.00 88.44 94 ASN A O 1
ATOM 806 N N . ASP A 1 95 ? 14.386 8.043 -14.644 1.00 88.06 95 ASP A N 1
ATOM 807 C CA . ASP A 1 95 ? 14.207 9.481 -14.899 1.00 88.06 95 ASP A CA 1
ATOM 808 C C . ASP A 1 95 ? 12.919 9.800 -15.669 1.00 88.06 95 ASP A C 1
ATOM 810 O O . ASP A 1 95 ? 12.216 10.744 -15.313 1.00 88.06 95 ASP A O 1
ATOM 814 N N . PHE A 1 96 ? 12.527 8.953 -16.623 1.00 87.88 96 PHE A N 1
ATOM 815 C CA . PHE A 1 96 ? 11.251 9.099 -17.324 1.00 87.88 96 PHE A CA 1
ATOM 816 C C . PHE A 1 96 ? 10.058 8.964 -16.363 1.00 87.88 96 PHE A C 1
ATOM 818 O O . PHE A 1 96 ? 9.070 9.690 -16.457 1.00 87.88 96 PHE A O 1
ATOM 825 N N . ILE A 1 97 ? 10.150 8.063 -15.379 1.00 90.62 97 ILE A N 1
ATOM 826 C CA . ILE A 1 97 ? 9.105 7.924 -14.358 1.00 90.62 97 ILE A CA 1
ATOM 827 C C . ILE A 1 97 ? 9.041 9.166 -13.460 1.00 90.62 97 ILE A C 1
ATOM 829 O O . ILE A 1 97 ? 7.946 9.581 -13.085 1.00 90.62 97 ILE A O 1
ATOM 833 N N . LYS A 1 98 ? 10.173 9.812 -13.148 1.00 90.44 98 LYS A N 1
ATOM 834 C CA . LYS A 1 98 ? 10.168 11.087 -12.404 1.00 90.44 98 LYS A CA 1
ATOM 835 C C . LYS A 1 98 ? 9.438 12.186 -13.173 1.00 90.44 98 LYS A C 1
ATOM 837 O O . LYS A 1 98 ? 8.686 12.942 -12.559 1.00 90.44 98 LYS A O 1
ATOM 842 N N . GLU A 1 99 ? 9.625 12.254 -14.489 1.00 90.88 99 GLU A N 1
ATOM 843 C CA . GLU A 1 99 ? 8.878 13.178 -15.350 1.00 90.88 99 GLU A CA 1
ATOM 844 C C . GLU A 1 99 ? 7.377 12.880 -15.303 1.00 90.88 99 GLU A C 1
ATOM 846 O O . GLU A 1 99 ? 6.586 13.781 -15.027 1.00 90.88 99 GLU A O 1
ATOM 851 N N . LEU A 1 100 ? 6.977 11.609 -15.443 1.00 90.94 100 LEU A N 1
ATOM 852 C CA . LEU A 1 100 ? 5.570 11.216 -15.309 1.00 90.94 100 LEU A CA 1
ATOM 853 C C . LEU A 1 100 ? 4.980 11.585 -13.942 1.00 90.94 100 LEU A C 1
ATOM 855 O O . LEU A 1 100 ? 3.827 12.002 -13.875 1.00 90.94 100 LEU A O 1
ATOM 859 N N . ILE A 1 101 ? 5.744 11.460 -12.853 1.00 91.75 101 ILE A N 1
ATOM 860 C CA . ILE A 1 101 ? 5.308 11.882 -11.513 1.00 91.75 101 ILE A CA 1
ATOM 861 C C . ILE A 1 101 ? 5.077 13.396 -11.466 1.00 91.75 101 ILE A C 1
ATOM 863 O O . ILE A 1 101 ? 4.086 13.846 -10.888 1.00 91.75 101 ILE A O 1
ATOM 867 N N . ALA A 1 102 ? 5.978 14.190 -12.048 1.00 90.56 102 ALA A N 1
ATOM 868 C CA . ALA A 1 102 ? 5.833 15.642 -12.094 1.00 90.56 102 ALA A CA 1
ATOM 869 C C . ALA A 1 102 ? 4.591 16.052 -12.900 1.00 90.56 102 ALA A C 1
ATOM 871 O O . ALA A 1 102 ? 3.777 16.842 -12.421 1.00 90.56 102 ALA A O 1
ATOM 872 N N . GLU A 1 103 ? 4.393 15.452 -14.073 1.00 90.50 103 GLU A N 1
ATOM 873 C CA . GLU A 1 103 ? 3.203 15.675 -14.896 1.00 90.50 103 GLU A CA 1
ATOM 874 C C . GLU A 1 103 ? 1.918 15.244 -14.180 1.00 90.50 103 GLU A C 1
ATOM 876 O O . GLU A 1 103 ? 0.925 15.971 -14.187 1.00 90.50 103 GLU A O 1
ATOM 881 N N . PHE A 1 104 ? 1.940 14.095 -13.500 1.00 92.62 104 PHE A N 1
ATOM 882 C CA . PHE A 1 104 ? 0.810 13.615 -12.711 1.00 92.62 104 PHE A CA 1
ATOM 883 C C . PHE A 1 104 ? 0.392 14.646 -11.658 1.00 92.62 104 PHE A C 1
ATOM 885 O O . PHE A 1 104 ? -0.795 14.948 -11.539 1.00 92.62 104 PHE A O 1
ATOM 892 N N . LYS A 1 105 ? 1.358 15.218 -10.923 1.00 90.88 105 LYS A N 1
ATOM 893 C CA . LYS A 1 105 ? 1.098 16.255 -9.911 1.00 90.88 105 LYS A CA 1
ATOM 894 C C . LYS A 1 105 ? 0.425 17.481 -10.516 1.00 90.88 105 LYS A C 1
ATOM 896 O O . LYS A 1 105 ? -0.569 17.934 -9.963 1.00 90.88 105 LYS A O 1
ATOM 901 N N . LEU A 1 106 ? 0.907 17.955 -11.664 1.00 89.69 106 LEU A N 1
ATOM 902 C CA . LEU A 1 106 ? 0.300 19.086 -12.375 1.00 89.69 106 LEU A CA 1
ATOM 903 C C . LEU A 1 106 ? -1.141 18.791 -12.818 1.00 89.69 106 LEU A C 1
ATOM 905 O O . LEU A 1 106 ? -1.991 19.675 -12.790 1.00 89.69 106 LEU A O 1
ATOM 909 N N . ILE A 1 107 ? -1.442 17.547 -13.204 1.00 90.38 107 ILE A N 1
ATOM 910 C CA . ILE A 1 107 ? -2.800 17.148 -13.604 1.00 90.38 107 ILE A CA 1
ATOM 911 C C . ILE A 1 107 ? -3.762 17.151 -12.409 1.00 90.38 107 ILE A C 1
ATOM 913 O O . ILE A 1 107 ? -4.915 17.563 -12.554 1.00 90.38 107 ILE A O 1
ATOM 917 N N . VAL A 1 108 ? -3.317 16.672 -11.243 1.00 90.50 108 VAL A N 1
ATOM 918 C CA . VAL A 1 108 ? -4.181 16.572 -10.055 1.00 90.50 108 VAL A CA 1
ATOM 919 C C . VAL A 1 108 ? -4.262 17.868 -9.247 1.00 90.50 108 VAL A C 1
ATOM 921 O O . VAL A 1 108 ? -5.246 18.055 -8.540 1.00 90.50 108 VAL A O 1
ATOM 924 N N . GLU A 1 109 ? -3.285 18.771 -9.366 1.00 88.25 109 GLU A N 1
ATOM 925 C CA . GLU A 1 109 ? -3.195 20.036 -8.617 1.00 88.25 109 GLU A CA 1
ATOM 926 C C . GLU A 1 109 ? -4.473 20.899 -8.648 1.00 88.25 109 GLU A C 1
ATOM 928 O O . GLU A 1 109 ? -4.897 21.340 -7.576 1.00 88.25 109 GLU A O 1
ATOM 933 N N . PRO A 1 110 ? -5.173 21.082 -9.788 1.00 88.88 110 PRO A N 1
ATOM 934 C CA . PRO A 1 110 ? -6.428 21.840 -9.824 1.00 88.88 110 PRO A CA 1
ATOM 935 C C . PRO A 1 110 ? -7.554 21.237 -8.970 1.00 88.88 110 PRO A C 1
ATOM 937 O O . PRO A 1 110 ? -8.515 21.924 -8.626 1.00 88.88 110 PRO A O 1
ATOM 940 N N . TYR A 1 111 ? -7.458 19.954 -8.622 1.00 88.44 111 TYR A N 1
ATOM 941 C CA . TYR A 1 111 ? -8.457 19.229 -7.846 1.00 88.44 111 TYR A CA 1
ATOM 942 C C . TYR A 1 111 ? -8.026 19.179 -6.385 1.00 88.44 111 TYR A C 1
ATOM 944 O O . TYR A 1 111 ? -7.630 18.126 -5.891 1.00 88.44 111 TYR A O 1
ATOM 952 N N . PHE A 1 112 ? -8.112 20.319 -5.693 1.00 82.62 112 PHE A N 1
ATOM 953 C CA . PHE A 1 112 ? -7.545 20.519 -4.354 1.00 82.62 112 PHE A CA 1
ATOM 954 C C . PHE A 1 112 ? -7.798 19.358 -3.380 1.00 82.62 112 PHE A C 1
ATOM 956 O O . PHE A 1 112 ? -6.847 18.840 -2.812 1.00 82.62 112 PHE A O 1
ATOM 963 N N . GLU A 1 113 ? -9.037 18.879 -3.227 1.00 83.25 113 GLU A N 1
ATOM 964 C CA . GLU A 1 113 ? -9.338 17.764 -2.310 1.00 83.25 113 GLU A CA 1
ATOM 965 C C . GLU A 1 113 ? -8.649 16.442 -2.678 1.00 83.25 113 GLU A C 1
ATOM 967 O O . GLU A 1 113 ? -8.344 15.621 -1.811 1.00 83.25 113 GLU A O 1
ATOM 972 N N . ILE A 1 114 ? -8.471 16.197 -3.974 1.00 87.31 114 ILE A N 1
ATOM 973 C CA . ILE A 1 114 ? -7.816 15.003 -4.506 1.00 87.31 114 ILE A CA 1
ATOM 974 C C . ILE A 1 114 ? -6.304 15.172 -4.371 1.00 87.31 114 ILE A C 1
ATOM 976 O O . ILE A 1 114 ? -5.631 14.273 -3.872 1.00 87.31 114 ILE A O 1
ATOM 980 N N . TYR A 1 115 ? -5.781 16.337 -4.754 1.00 85.62 115 TYR A N 1
ATOM 981 C CA . TYR A 1 115 ? -4.381 16.698 -4.586 1.00 85.62 115 TYR A CA 1
ATOM 982 C C . TYR A 1 115 ? -3.945 16.570 -3.125 1.00 85.62 115 TYR A C 1
ATOM 984 O O . TYR A 1 115 ? -2.950 15.908 -2.850 1.00 85.62 115 TYR A O 1
ATOM 992 N N . ASP A 1 116 ? -4.721 17.110 -2.183 1.00 86.31 116 ASP A N 1
ATOM 993 C CA . ASP A 1 116 ? -4.440 17.007 -0.749 1.00 86.31 116 ASP A CA 1
ATOM 994 C C . ASP A 1 116 ? -4.389 15.544 -0.306 1.00 86.31 116 ASP A C 1
ATOM 996 O O . ASP A 1 116 ? -3.450 15.111 0.347 1.00 86.31 116 ASP A O 1
ATOM 1000 N N . PHE A 1 117 ? -5.354 14.736 -0.740 1.00 85.75 117 PHE A N 1
ATOM 1001 C CA . PHE A 1 117 ? -5.429 13.327 -0.362 1.00 85.75 117 PHE A CA 1
ATOM 1002 C C . PHE A 1 117 ? -4.272 12.462 -0.901 1.00 85.75 117 PHE A C 1
ATOM 1004 O O . PHE A 1 117 ? -3.881 11.465 -0.271 1.00 85.75 117 PHE A O 1
ATOM 1011 N N . ILE A 1 118 ? -3.770 12.796 -2.093 1.00 86.62 118 ILE A N 1
ATOM 1012 C CA . ILE A 1 118 ? -2.701 12.054 -2.773 1.00 86.62 118 ILE A CA 1
ATOM 1013 C C . ILE A 1 118 ? -1.321 12.559 -2.339 1.00 86.62 118 ILE A C 1
ATOM 1015 O O . ILE A 1 118 ? -0.431 11.745 -2.103 1.00 86.62 118 ILE A O 1
ATOM 1019 N N . ILE A 1 119 ? -1.145 13.882 -2.266 1.00 81.94 119 ILE A N 1
ATOM 1020 C CA . ILE A 1 119 ? 0.157 14.556 -2.178 1.00 81.94 119 ILE A CA 1
ATOM 1021 C C . ILE A 1 119 ? 0.437 15.120 -0.786 1.00 81.94 119 ILE A C 1
ATOM 1023 O O . ILE A 1 119 ? 1.594 15.071 -0.362 1.00 81.94 119 ILE A O 1
ATOM 1027 N N 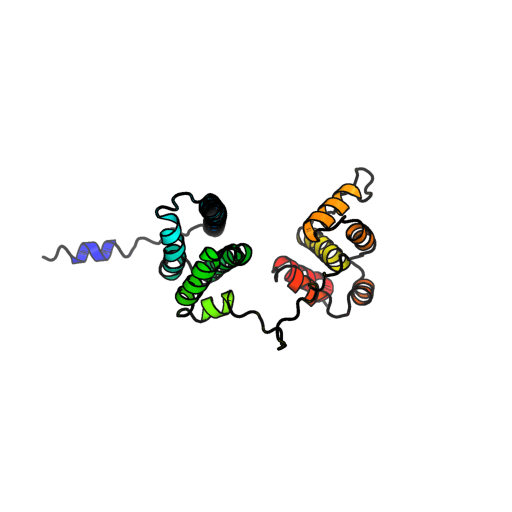. LYS A 1 120 ? -0.564 15.628 -0.045 1.00 69.88 120 LYS A N 1
ATOM 1028 C CA . LYS A 1 120 ? -0.325 15.948 1.368 1.00 69.88 120 LYS A CA 1
ATOM 1029 C C . LYS A 1 120 ? -0.244 14.644 2.147 1.00 69.88 120 LYS A C 1
ATOM 1031 O O . LYS A 1 120 ? -1.239 13.987 2.450 1.00 69.88 120 LYS A O 1
ATOM 1036 N N . GLU A 1 121 ? 0.976 14.295 2.530 1.00 51.31 121 GLU A N 1
ATOM 1037 C CA . GLU A 1 121 ? 1.175 13.437 3.686 1.00 51.31 121 GLU A CA 1
ATOM 1038 C C . GLU A 1 121 ? 0.473 14.076 4.901 1.00 51.31 121 GLU A C 1
ATOM 1040 O O . GLU A 1 121 ? 0.517 15.305 5.055 1.00 51.31 121 GLU A O 1
ATOM 1045 N N . PRO A 1 122 ? -0.164 13.293 5.794 1.00 43.03 122 PRO A N 1
ATOM 1046 C CA . PRO A 1 122 ? -0.474 13.803 7.122 1.00 43.03 122 PRO A CA 1
ATOM 1047 C C . PRO A 1 122 ? 0.835 14.336 7.697 1.00 43.03 122 PRO A C 1
ATOM 1049 O O . PRO A 1 122 ? 1.828 13.610 7.688 1.00 43.03 122 PRO A O 1
ATOM 1052 N N . GLN A 1 123 ? 0.855 15.603 8.123 1.00 34.41 123 GLN A N 1
ATOM 1053 C CA . GLN A 1 123 ? 2.073 16.261 8.581 1.00 34.41 123 GLN A CA 1
ATOM 1054 C C . GLN A 1 123 ? 2.804 15.394 9.612 1.00 34.41 123 GLN A C 1
ATOM 1056 O O . GLN A 1 123 ? 2.458 15.371 10.791 1.00 34.41 123 GLN A O 1
ATOM 1061 N N . GLN A 1 124 ? 3.859 14.710 9.176 1.00 34.56 124 GLN A N 1
ATOM 1062 C CA . GLN A 1 124 ? 4.976 14.425 10.048 1.00 34.56 124 GLN A CA 1
ATOM 1063 C C . GLN A 1 124 ? 5.808 15.699 10.046 1.00 34.56 124 GLN A C 1
ATOM 1065 O O . GLN A 1 124 ? 6.570 15.975 9.122 1.00 34.56 124 GLN A O 1
ATOM 1070 N N . ASN A 1 125 ? 5.623 16.511 11.085 1.00 33.16 125 ASN A N 1
ATOM 1071 C CA . ASN A 1 125 ? 6.641 17.472 11.474 1.00 33.16 125 ASN A CA 1
ATOM 1072 C C . ASN A 1 125 ? 7.978 16.725 11.543 1.00 33.16 125 ASN A C 1
ATOM 1074 O O . ASN A 1 125 ? 8.128 15.823 12.360 1.00 33.16 125 ASN A O 1
ATOM 1078 N N . THR A 1 126 ? 8.920 17.055 10.665 1.00 36.25 126 THR A N 1
ATOM 1079 C CA . THR A 1 126 ? 10.084 17.875 11.030 1.00 36.25 126 THR A CA 1
ATOM 1080 C C . THR A 1 126 ? 10.964 18.104 9.808 1.00 36.25 126 THR A C 1
ATOM 1082 O O . THR A 1 126 ? 11.278 17.180 9.061 1.00 36.25 126 THR A O 1
ATOM 1085 N N . ALA A 1 127 ? 11.381 19.355 9.647 1.00 38.62 127 ALA A N 1
ATOM 1086 C CA . ALA A 1 127 ? 12.521 19.733 8.838 1.00 38.62 127 ALA A CA 1
ATOM 1087 C C . ALA A 1 127 ? 13.777 18.964 9.283 1.00 38.62 127 ALA A C 1
ATOM 1089 O O . ALA A 1 127 ? 14.094 18.964 10.467 1.00 38.62 127 ALA A O 1
ATOM 1090 N N . ASP A 1 128 ? 14.484 18.341 8.337 1.00 34.47 128 ASP A N 1
ATOM 1091 C CA . ASP A 1 128 ? 15.919 18.565 8.145 1.00 34.47 128 ASP A CA 1
ATOM 1092 C C . ASP A 1 128 ? 16.441 17.916 6.848 1.00 34.47 128 ASP A C 1
ATOM 1094 O O . ASP A 1 128 ? 15.943 16.903 6.358 1.00 34.47 128 ASP A O 1
ATOM 1098 N N . LYS A 1 129 ? 17.445 18.580 6.273 1.00 34.66 129 LYS A N 1
ATOM 1099 C CA . LYS A 1 129 ? 18.152 18.314 5.005 1.00 34.66 129 LYS A CA 1
ATOM 1100 C C . LYS A 1 129 ? 18.777 16.901 4.897 1.00 34.66 129 LYS A C 1
ATOM 1102 O O . LYS A 1 129 ? 18.947 16.214 5.902 1.00 34.66 129 LYS A O 1
ATOM 1107 N N . PRO A 1 130 ? 19.153 16.449 3.677 1.00 41.50 130 PRO A N 1
ATOM 1108 C CA . PRO A 1 130 ? 19.329 15.037 3.366 1.00 41.50 130 PRO A CA 1
ATOM 1109 C C . PRO A 1 130 ? 20.630 14.507 3.961 1.00 41.50 130 PRO A C 1
ATOM 1111 O O . PRO A 1 130 ? 21.719 14.756 3.448 1.00 41.50 130 PRO A O 1
ATOM 1114 N N . ASN A 1 131 ? 20.508 13.712 5.017 1.00 30.50 131 ASN A N 1
ATOM 1115 C CA . ASN A 1 131 ? 21.567 12.810 5.428 1.00 30.50 131 ASN A CA 1
ATOM 1116 C C . ASN A 1 131 ? 21.147 11.395 5.026 1.00 30.50 131 ASN A C 1
ATOM 1118 O O . ASN A 1 131 ? 20.022 10.981 5.308 1.00 30.50 131 ASN A O 1
ATOM 1122 N N . LYS A 1 132 ? 22.031 10.654 4.349 1.00 41.16 132 LYS A N 1
ATOM 1123 C CA . LYS A 1 132 ? 21.872 9.218 4.065 1.00 41.16 132 LYS A CA 1
ATOM 1124 C C . LYS A 1 132 ? 21.914 8.448 5.395 1.00 41.16 132 LYS A C 1
ATOM 1126 O O . LYS A 1 132 ? 22.885 7.774 5.717 1.00 41.16 132 LYS A O 1
ATOM 1131 N N . GLY A 1 133 ? 20.868 8.588 6.200 1.00 29.45 133 GLY A N 1
ATOM 1132 C CA . GLY A 1 133 ? 20.630 7.833 7.415 1.00 29.45 133 GLY A CA 1
ATOM 1133 C C . GLY A 1 133 ? 19.818 6.602 7.057 1.00 29.45 133 GLY A C 1
ATOM 1134 O O . GLY A 1 133 ? 18.778 6.709 6.412 1.00 29.45 133 GLY A O 1
ATOM 1135 N N . LYS A 1 134 ? 20.308 5.424 7.447 1.00 37.69 134 LYS A N 1
ATOM 1136 C CA . LYS A 1 134 ? 19.574 4.155 7.375 1.00 37.69 134 LYS A CA 1
ATOM 1137 C C . LYS A 1 134 ? 18.119 4.402 7.784 1.00 37.69 134 LYS A C 1
ATOM 1139 O O . LYS A 1 134 ? 17.893 4.862 8.905 1.00 37.69 134 LYS A O 1
ATOM 1144 N N . GLN A 1 135 ? 17.162 4.113 6.894 1.00 42.66 135 GLN A N 1
ATOM 1145 C CA . GLN A 1 135 ? 15.740 4.075 7.246 1.00 42.66 135 GLN A CA 1
ATOM 1146 C C . GLN A 1 135 ? 15.625 3.355 8.592 1.00 42.66 135 GLN A C 1
ATOM 1148 O O . GLN A 1 135 ? 16.162 2.251 8.735 1.00 42.66 135 GLN A O 1
ATOM 1153 N N . LYS A 1 136 ? 15.025 3.997 9.606 1.00 48.31 136 LYS A N 1
ATOM 1154 C CA . LYS A 1 136 ? 14.819 3.366 10.914 1.00 48.31 136 LYS A CA 1
ATOM 1155 C C . LYS A 1 136 ? 13.970 2.127 10.676 1.00 48.31 136 LYS A C 1
ATOM 1157 O O . LYS A 1 136 ? 12.761 2.217 10.492 1.00 48.31 136 LYS A O 1
ATOM 1162 N N . LYS A 1 137 ? 14.630 0.973 10.624 1.00 67.38 137 LYS A N 1
ATOM 1163 C CA . LYS A 1 137 ? 13.984 -0.311 10.408 1.00 67.38 137 LYS A CA 1
ATOM 1164 C C . LYS A 1 137 ? 13.000 -0.519 11.548 1.00 67.38 137 LYS A C 1
ATOM 1166 O O . LYS A 1 137 ? 13.405 -0.614 12.707 1.00 67.38 137 LYS A O 1
ATOM 1171 N N . ILE A 1 138 ? 11.715 -0.538 11.214 1.00 80.38 138 ILE A N 1
ATOM 1172 C CA . ILE A 1 138 ? 10.656 -0.821 12.177 1.00 80.38 138 ILE A CA 1
ATOM 1173 C C . ILE A 1 138 ? 10.938 -2.211 12.747 1.00 80.38 138 ILE A C 1
ATOM 1175 O O . ILE A 1 138 ? 11.198 -3.160 12.004 1.00 80.38 138 ILE A O 1
ATOM 1179 N N . ALA A 1 139 ? 10.978 -2.309 14.074 1.00 86.50 139 ALA A N 1
ATOM 1180 C CA . ALA A 1 139 ? 11.337 -3.552 14.739 1.00 86.50 139 ALA A CA 1
ATOM 1181 C C . ALA A 1 139 ? 10.317 -4.652 14.403 1.00 86.50 139 ALA A C 1
ATOM 1183 O O . ALA A 1 139 ? 9.113 -4.405 14.431 1.00 86.50 139 ALA A O 1
ATOM 1184 N N . GLU A 1 140 ? 10.789 -5.876 14.149 1.00 88.38 140 GLU A N 1
ATOM 1185 C CA . GLU A 1 140 ? 9.943 -7.005 13.720 1.00 88.38 140 GLU A CA 1
ATOM 1186 C C . GLU A 1 140 ? 8.792 -7.310 14.689 1.00 88.38 140 GLU A C 1
ATOM 1188 O O . GLU A 1 140 ? 7.747 -7.795 14.261 1.00 88.38 140 GLU A O 1
ATOM 1193 N N . LYS A 1 141 ? 8.939 -6.950 15.974 1.00 91.88 141 LYS A N 1
ATOM 1194 C CA . LYS A 1 141 ? 7.871 -7.051 16.978 1.0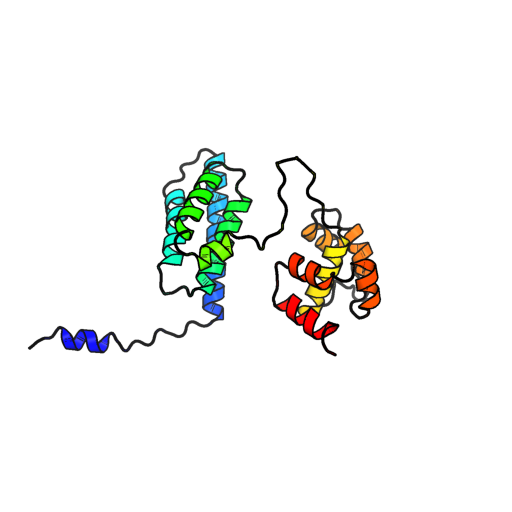0 91.88 141 LYS A CA 1
ATOM 1195 C C . LYS A 1 141 ? 6.584 -6.334 16.557 1.00 91.88 141 LYS A C 1
ATOM 1197 O O . LYS A 1 141 ? 5.497 -6.825 16.836 1.00 91.88 141 LYS A O 1
ATOM 1202 N N . TRP A 1 142 ? 6.696 -5.183 15.892 1.00 92.56 142 TRP A N 1
ATOM 1203 C CA . TRP A 1 142 ? 5.543 -4.386 15.470 1.00 92.56 142 TRP A CA 1
ATOM 1204 C C . TRP A 1 142 ? 4.765 -5.074 14.356 1.00 92.56 142 TRP A C 1
ATOM 1206 O O . TRP A 1 142 ? 3.542 -5.153 14.413 1.00 92.56 142 TRP A O 1
ATOM 1216 N N . TYR A 1 143 ? 5.481 -5.650 13.391 1.00 91.56 143 TYR A N 1
ATOM 1217 C CA . TYR A 1 143 ? 4.873 -6.458 12.341 1.00 91.56 143 TYR A CA 1
ATOM 1218 C C . TYR A 1 143 ? 4.249 -7.741 12.896 1.00 91.56 143 TYR A C 1
ATOM 1220 O O . TYR A 1 143 ? 3.213 -8.171 12.396 1.00 91.56 143 TYR A O 1
ATOM 1228 N N . ALA A 1 144 ? 4.841 -8.338 13.934 1.00 94.00 144 ALA A N 1
ATOM 1229 C CA . ALA A 1 144 ? 4.274 -9.508 14.601 1.00 94.00 144 ALA A CA 1
ATOM 1230 C C . ALA A 1 144 ? 2.950 -9.178 15.310 1.00 94.00 144 ALA A C 1
ATOM 1232 O O . ALA A 1 144 ? 1.992 -9.942 15.197 1.00 94.00 144 ALA A O 1
ATOM 1233 N N . LEU A 1 145 ? 2.876 -8.026 15.988 1.00 94.50 145 LEU A N 1
ATOM 1234 C CA . LEU A 1 145 ? 1.639 -7.539 16.603 1.00 94.50 145 LEU A CA 1
ATOM 1235 C C . LEU A 1 145 ? 0.573 -7.212 15.554 1.00 94.50 145 LEU A C 1
ATOM 1237 O O . LEU A 1 145 ? -0.564 -7.652 15.699 1.00 94.50 145 LEU A O 1
ATOM 1241 N N . LEU A 1 146 ? 0.946 -6.511 14.479 1.00 94.12 146 LEU A N 1
ATOM 1242 C CA . LEU A 1 146 ? 0.034 -6.219 13.373 1.00 94.12 146 LEU A CA 1
ATOM 1243 C C . LEU A 1 146 ? -0.535 -7.509 12.775 1.00 94.12 146 LEU A C 1
ATOM 1245 O O . LEU A 1 146 ? -1.743 -7.619 12.619 1.00 94.12 146 LEU A O 1
ATOM 1249 N N . TYR A 1 147 ? 0.310 -8.504 12.504 1.00 93.56 147 TYR A N 1
ATOM 1250 C CA . TYR A 1 147 ? -0.139 -9.768 11.924 1.00 93.56 147 TYR A CA 1
ATOM 1251 C C . TYR A 1 147 ? -1.121 -10.523 12.833 1.00 93.56 147 TYR A C 1
ATOM 1253 O O . TYR A 1 147 ? -2.124 -11.055 12.367 1.00 93.56 147 TYR A O 1
ATOM 1261 N N . TRP A 1 148 ? -0.886 -10.524 14.147 1.00 93.00 148 TRP A N 1
ATOM 1262 C CA . TRP A 1 148 ? -1.834 -11.078 15.117 1.00 93.00 148 TRP A CA 1
ATOM 1263 C C . TRP A 1 148 ? -3.206 -10.395 15.061 1.00 93.00 148 TRP A C 1
ATOM 1265 O O . TRP A 1 148 ? -4.246 -11.057 15.149 1.00 93.00 148 TRP A O 1
ATOM 1275 N N . ILE A 1 149 ? -3.206 -9.070 14.924 1.00 92.75 149 ILE A N 1
ATOM 1276 C CA . ILE A 1 149 ? -4.424 -8.263 14.850 1.00 92.75 149 ILE A CA 1
ATOM 1277 C C . ILE A 1 149 ? -5.137 -8.490 13.516 1.00 92.75 149 ILE A C 1
ATOM 1279 O O . ILE A 1 149 ? -6.343 -8.696 13.525 1.00 92.75 149 ILE A O 1
ATOM 1283 N N . GLU A 1 150 ? -4.408 -8.549 12.398 1.00 89.38 150 GLU A N 1
ATOM 1284 C CA . GLU A 1 150 ? -4.950 -8.902 11.080 1.00 89.38 150 GLU A CA 1
ATOM 1285 C C . GLU A 1 150 ? -5.667 -10.252 11.118 1.00 89.38 150 GLU A C 1
ATOM 1287 O O . GLU A 1 150 ? -6.812 -10.349 10.684 1.00 89.38 150 GLU A O 1
ATOM 1292 N N . LEU A 1 151 ? -5.031 -11.284 11.680 1.00 89.94 151 LEU A N 1
ATOM 1293 C CA . LEU A 1 151 ? -5.653 -12.599 11.819 1.00 89.94 151 LEU A CA 1
ATOM 1294 C C . LEU A 1 151 ? -6.944 -12.518 12.632 1.00 89.94 151 LEU A C 1
ATOM 1296 O O . LEU A 1 151 ? -7.984 -12.999 12.196 1.00 89.94 151 LEU A O 1
ATOM 1300 N N . SER A 1 152 ? -6.894 -11.857 13.787 1.00 90.12 152 SER A N 1
ATOM 1301 C CA . SER A 1 152 ? -8.040 -11.788 14.696 1.00 90.12 152 SER A CA 1
ATOM 1302 C C . SER A 1 152 ? -9.204 -10.985 14.118 1.00 90.12 152 SER A C 1
ATOM 1304 O O . SER A 1 152 ? -10.350 -11.407 14.242 1.00 90.12 152 SER A O 1
ATOM 1306 N N . ALA A 1 153 ? -8.916 -9.868 13.446 1.00 88.19 153 ALA A N 1
ATOM 1307 C CA . ALA A 1 153 ? -9.922 -9.039 12.792 1.00 88.19 153 ALA A CA 1
ATOM 1308 C C . ALA A 1 153 ? -10.598 -9.769 11.619 1.00 88.19 153 ALA A C 1
ATOM 1310 O O . ALA A 1 153 ? -11.775 -9.553 11.358 1.00 88.19 153 ALA A O 1
ATOM 1311 N N . ASN A 1 154 ? -9.880 -10.680 10.955 1.00 84.69 154 ASN A N 1
ATOM 1312 C CA . ASN A 1 154 ? -10.427 -11.542 9.904 1.00 84.69 154 ASN A CA 1
ATOM 1313 C C . ASN A 1 154 ? -11.037 -12.855 10.436 1.00 84.69 154 ASN A C 1
ATOM 1315 O O . ASN A 1 154 ? -11.413 -13.716 9.642 1.00 84.69 154 ASN A O 1
ATOM 1319 N N . GLY A 1 155 ? -11.095 -13.065 11.757 1.00 84.69 155 GLY A N 1
ATOM 1320 C CA . GLY A 1 155 ? -11.557 -14.327 12.350 1.00 84.69 155 GLY A CA 1
ATOM 1321 C C . GLY A 1 155 ? -10.664 -15.536 12.027 1.00 84.69 155 GLY A C 1
ATOM 1322 O O . GLY A 1 155 ? -11.083 -16.683 12.172 1.00 84.69 155 GLY A O 1
ATOM 1323 N N . GLN A 1 156 ? -9.434 -15.293 11.579 1.00 88.69 156 GLN A N 1
ATOM 1324 C CA . GLN A 1 156 ? -8.468 -16.309 11.187 1.00 88.69 156 GLN A CA 1
ATOM 1325 C C . GLN A 1 156 ? -7.593 -16.733 12.366 1.00 88.69 156 GLN A C 1
ATOM 1327 O O . GLN A 1 156 ? -7.349 -15.990 13.318 1.00 88.69 156 GLN A O 1
ATOM 1332 N N . GLN A 1 157 ? -7.080 -17.956 12.281 1.00 86.88 157 GLN A N 1
ATOM 1333 C CA . GLN A 1 157 ? -6.073 -18.465 13.201 1.00 86.88 157 GLN A CA 1
ATOM 1334 C C . GLN A 1 157 ? -4.700 -18.431 12.530 1.00 86.88 157 GLN A C 1
ATOM 1336 O O . GLN A 1 157 ? -4.601 -18.636 11.319 1.00 86.88 157 GLN A O 1
ATOM 1341 N N . PRO A 1 158 ? -3.627 -18.206 13.301 1.00 89.62 158 PRO A N 1
ATOM 1342 C CA . PRO A 1 158 ? -2.283 -18.351 12.768 1.00 89.62 158 PRO A CA 1
ATOM 1343 C C . PRO A 1 158 ? -2.001 -19.795 12.348 1.00 89.62 158 PRO A C 1
ATOM 1345 O O . PRO A 1 158 ? -2.662 -20.716 12.843 1.00 89.62 158 PRO A O 1
ATOM 1348 N N . PRO A 1 159 ? -0.976 -20.010 11.508 1.00 86.62 159 PRO A N 1
ATOM 1349 C CA . PRO A 1 159 ? -0.629 -21.343 11.050 1.00 86.62 159 PRO A CA 1
ATOM 1350 C C . PRO A 1 159 ? -0.273 -22.261 12.225 1.00 86.62 159 PRO A C 1
ATOM 1352 O O . PRO A 1 159 ? 0.674 -22.010 12.984 1.00 86.62 159 PRO A O 1
ATOM 1355 N N . LYS A 1 160 ? -1.073 -23.315 12.395 1.00 88.50 160 LYS A N 1
ATOM 1356 C CA . LYS A 1 160 ? -0.955 -24.316 13.456 1.00 88.50 160 LYS A CA 1
ATOM 1357 C C . LYS A 1 160 ? -0.899 -25.710 12.842 1.00 88.50 160 LYS A C 1
ATOM 1359 O O . LYS A 1 160 ? -1.547 -25.983 11.836 1.00 88.50 160 LYS A O 1
ATOM 1364 N N . SER A 1 161 ? -0.113 -26.579 13.461 1.00 84.19 161 SER A N 1
ATOM 1365 C CA . SER A 1 161 ? -0.095 -28.002 13.158 1.00 84.19 161 SER A CA 1
ATOM 1366 C C . SER A 1 161 ? -1.418 -28.649 13.578 1.00 84.19 161 SER A C 1
ATOM 1368 O O . SER A 1 161 ? -2.227 -28.051 14.292 1.00 84.19 161 SER A O 1
ATOM 1370 N N . ILE A 1 162 ? -1.607 -29.910 13.191 1.00 80.19 162 ILE A N 1
ATOM 1371 C CA . ILE A 1 162 ? -2.749 -30.735 13.619 1.00 80.19 162 ILE A CA 1
ATOM 1372 C C . ILE A 1 162 ? -2.814 -30.836 15.158 1.00 80.19 162 ILE A C 1
ATOM 1374 O O . ILE A 1 162 ? -3.892 -30.917 15.734 1.00 80.19 162 ILE A O 1
ATOM 1378 N N . GLU A 1 163 ? -1.667 -30.746 15.834 1.00 77.75 163 GLU A N 1
ATOM 1379 C CA . GLU A 1 163 ? -1.527 -30.782 17.296 1.00 77.75 163 GLU A CA 1
ATOM 1380 C C . GLU A 1 163 ? -1.797 -29.416 17.962 1.00 77.75 163 GLU A C 1
ATOM 1382 O O . GLU A 1 163 ? -1.677 -29.272 19.177 1.00 77.75 163 GLU A O 1
ATOM 1387 N N . GLY A 1 164 ? -2.129 -28.382 17.180 1.00 79.88 164 GLY A N 1
ATOM 1388 C CA . GLY A 1 164 ? -2.417 -27.031 17.668 1.00 79.88 164 GLY A CA 1
ATOM 1389 C C . GLY A 1 164 ? -1.179 -26.178 17.966 1.00 79.88 164 GLY A C 1
ATOM 1390 O O . GLY A 1 164 ? -1.317 -25.037 18.414 1.00 79.88 164 GLY A O 1
ATOM 1391 N N . THR A 1 165 ? 0.027 -26.688 17.697 1.00 86.81 165 THR A N 1
ATOM 1392 C CA . THR A 1 165 ? 1.291 -25.958 17.882 1.00 86.81 165 THR A CA 1
ATOM 1393 C C . THR A 1 165 ? 1.577 -25.035 16.698 1.00 86.81 165 THR A C 1
ATOM 1395 O O . THR A 1 165 ? 1.298 -25.376 15.553 1.00 86.81 165 THR A O 1
ATOM 1398 N N . PHE A 1 166 ? 2.139 -23.848 16.945 1.00 89.56 166 PHE A N 1
ATOM 1399 C CA . PHE A 1 166 ? 2.460 -22.899 15.874 1.00 89.56 166 PHE A CA 1
ATOM 1400 C C . PHE A 1 166 ? 3.479 -23.475 14.882 1.00 89.56 166 PHE A C 1
ATOM 1402 O O . PHE A 1 166 ? 4.561 -23.925 15.272 1.00 89.56 166 PHE A O 1
ATOM 1409 N N . VAL A 1 167 ? 3.180 -23.393 13.583 1.00 90.88 167 VAL A N 1
ATOM 1410 C CA . VAL A 1 167 ? 4.093 -23.856 12.531 1.00 90.88 167 VAL A CA 1
ATOM 1411 C C . VAL A 1 167 ? 5.179 -22.807 12.316 1.00 90.88 167 VAL A C 1
ATOM 1413 O O . VAL A 1 167 ? 5.055 -21.888 11.507 1.00 90.88 167 VAL A O 1
ATOM 1416 N N . LYS A 1 168 ? 6.287 -22.954 13.051 1.00 90.31 168 LYS A N 1
ATOM 1417 C CA . LYS A 1 168 ? 7.417 -22.010 13.038 1.00 90.31 168 LYS A CA 1
ATOM 1418 C C . LYS A 1 168 ? 7.864 -21.612 11.630 1.00 90.31 168 LYS A C 1
ATOM 1420 O O . LYS A 1 168 ? 8.026 -20.428 11.362 1.00 90.31 168 LYS A O 1
ATOM 1425 N N . ARG A 1 169 ? 8.046 -22.586 10.731 1.00 89.19 169 ARG A N 1
ATOM 1426 C CA . ARG A 1 169 ? 8.530 -22.333 9.361 1.00 89.19 169 ARG A CA 1
ATOM 1427 C C . ARG A 1 169 ? 7.592 -21.425 8.561 1.00 89.19 169 ARG A C 1
ATOM 1429 O O . ARG A 1 169 ? 8.071 -20.594 7.797 1.00 89.19 169 ARG A O 1
ATOM 1436 N N . GLU A 1 170 ? 6.282 -21.569 8.738 1.00 89.69 170 GLU A N 1
ATOM 1437 C CA . GLU A 1 170 ? 5.282 -20.769 8.023 1.00 89.69 170 GLU A CA 1
ATOM 1438 C C . GLU A 1 170 ? 5.214 -19.349 8.581 1.00 89.69 170 GLU A C 1
ATOM 1440 O O . GLU A 1 170 ? 5.238 -18.381 7.825 1.00 89.69 170 GLU A O 1
ATOM 1445 N N . ILE A 1 171 ? 5.248 -19.207 9.905 1.00 90.50 171 ILE A N 1
ATOM 1446 C CA . ILE A 1 171 ? 5.249 -17.893 10.557 1.00 90.50 171 ILE A CA 1
ATOM 1447 C C . ILE A 1 171 ? 6.547 -17.126 10.258 1.00 90.50 171 ILE A C 1
ATOM 1449 O O . ILE A 1 171 ? 6.505 -15.924 10.008 1.00 90.50 171 ILE A O 1
ATOM 1453 N N . GLU A 1 172 ? 7.704 -17.796 10.223 1.00 90.62 172 GLU A N 1
ATOM 1454 C CA . GLU A 1 172 ? 8.964 -17.175 9.789 1.00 90.62 172 GLU A CA 1
ATOM 1455 C C . GLU A 1 172 ? 8.909 -16.740 8.317 1.00 90.62 172 GLU A C 1
ATOM 1457 O O . GLU A 1 172 ? 9.448 -15.687 7.973 1.00 90.62 172 GLU A O 1
ATOM 1462 N N . LYS A 1 173 ? 8.239 -17.509 7.446 1.00 90.19 173 LYS A N 1
ATOM 1463 C CA . LYS A 1 173 ? 8.029 -17.132 6.041 1.00 90.19 173 LYS A CA 1
ATOM 1464 C C . LYS A 1 173 ? 7.193 -15.852 5.933 1.00 90.19 173 LYS A C 1
ATOM 1466 O O . LYS A 1 173 ? 7.623 -14.918 5.264 1.00 90.19 173 LYS A O 1
ATOM 1471 N N . ILE A 1 174 ? 6.085 -15.763 6.667 1.00 89.44 174 ILE A N 1
ATOM 1472 C CA . ILE A 1 174 ? 5.256 -14.547 6.744 1.00 89.44 174 ILE A CA 1
ATOM 1473 C C . ILE A 1 174 ? 6.072 -13.365 7.287 1.00 89.44 174 ILE A C 1
ATOM 1475 O O . ILE A 1 174 ? 6.041 -12.264 6.739 1.00 89.44 174 ILE A O 1
ATOM 1479 N N . GLY A 1 175 ? 6.853 -13.594 8.346 1.00 88.06 175 GLY A N 1
ATOM 1480 C CA . GLY A 1 175 ? 7.734 -12.581 8.921 1.00 88.06 175 GLY A CA 1
ATOM 1481 C C . GLY A 1 175 ? 8.762 -12.059 7.917 1.00 88.06 175 GLY A C 1
ATOM 1482 O O . GLY A 1 175 ? 9.000 -10.853 7.846 1.00 88.06 175 GLY A O 1
ATOM 1483 N N . ARG A 1 176 ? 9.336 -12.940 7.093 1.00 89.56 176 ARG A N 1
ATOM 1484 C CA . ARG A 1 176 ? 10.241 -12.572 5.996 1.00 89.56 176 ARG A CA 1
ATOM 1485 C C . ARG A 1 176 ? 9.548 -11.726 4.938 1.00 89.56 176 ARG A C 1
ATOM 1487 O O . ARG A 1 176 ? 10.109 -10.711 4.541 1.00 89.56 176 ARG A O 1
ATOM 1494 N N . GLU A 1 177 ? 8.350 -12.114 4.518 1.00 87.19 177 GLU A N 1
ATOM 1495 C CA . GLU A 1 177 ? 7.562 -11.380 3.519 1.00 87.19 177 GLU A CA 1
ATOM 1496 C C . GLU A 1 177 ? 7.189 -9.975 4.014 1.00 87.19 177 GLU A C 1
ATOM 1498 O O . GLU A 1 177 ? 7.317 -9.007 3.268 1.00 87.19 177 GLU A O 1
ATOM 1503 N N . LYS A 1 178 ? 6.810 -9.835 5.292 1.00 83.25 178 LYS A N 1
ATOM 1504 C CA . LYS A 1 178 ? 6.423 -8.541 5.881 1.00 83.25 178 LYS A CA 1
ATOM 1505 C C . LYS A 1 178 ? 7.603 -7.624 6.213 1.00 83.25 178 LYS A C 1
ATOM 1507 O O . LYS A 1 178 ? 7.451 -6.408 6.173 1.00 83.25 178 LYS A O 1
ATOM 1512 N N . THR A 1 179 ? 8.756 -8.176 6.594 1.00 83.19 179 THR A N 1
ATOM 1513 C CA . THR A 1 179 ? 9.870 -7.380 7.157 1.00 83.19 179 THR A CA 1
ATOM 1514 C C . THR A 1 179 ? 11.127 -7.342 6.282 1.00 83.19 179 THR A C 1
ATOM 1516 O O . THR A 1 179 ? 12.040 -6.559 6.559 1.00 83.19 179 THR A O 1
ATOM 1519 N N . GLY A 1 180 ? 11.210 -8.189 5.251 1.00 81.69 180 GLY A N 1
ATOM 1520 C CA . GLY A 1 180 ? 12.393 -8.343 4.401 1.00 81.69 180 GLY A CA 1
ATOM 1521 C C . GLY A 1 180 ? 13.591 -8.995 5.106 1.00 81.69 180 GLY A C 1
ATOM 1522 O O . GLY A 1 180 ? 14.732 -8.770 4.704 1.00 81.69 180 GLY A O 1
ATOM 1523 N N . THR A 1 181 ? 13.377 -9.748 6.193 1.00 87.25 181 THR A N 1
ATOM 1524 C CA . THR A 1 181 ? 14.449 -10.386 6.990 1.00 87.25 181 THR A CA 1
ATOM 1525 C C . THR A 1 181 ? 14.348 -11.911 7.028 1.00 87.25 181 THR A C 1
ATOM 1527 O O . THR A 1 181 ? 13.589 -12.523 6.288 1.00 87.25 181 THR A O 1
ATOM 1530 N N . THR A 1 182 ? 15.115 -12.574 7.900 1.00 87.50 182 THR A N 1
ATOM 1531 C CA . THR A 1 182 ? 15.012 -14.028 8.090 1.00 87.50 182 THR A CA 1
ATOM 1532 C C . THR A 1 182 ? 13.652 -14.466 8.646 1.00 87.50 182 THR A C 1
ATOM 1534 O O . THR A 1 182 ? 13.282 -15.620 8.422 1.00 87.50 182 THR A O 1
ATOM 1537 N N . GLY A 1 183 ? 12.924 -13.573 9.337 1.00 88.00 183 GLY A N 1
ATOM 1538 C CA . GLY A 1 183 ? 11.652 -13.853 10.015 1.00 88.00 183 GLY A CA 1
ATOM 1539 C C . GLY A 1 183 ? 11.793 -14.503 11.399 1.00 88.00 183 GLY A C 1
ATOM 1540 O O . GLY A 1 183 ? 10.797 -14.726 12.085 1.00 88.00 183 GLY A O 1
ATOM 1541 N N . GLN A 1 184 ? 13.019 -14.793 11.851 1.00 90.88 184 GLN A N 1
ATOM 1542 C CA . GLN A 1 184 ? 13.250 -15.454 13.142 1.00 90.88 184 GLN A CA 1
ATOM 1543 C C . GLN A 1 184 ? 12.873 -14.567 14.332 1.00 90.88 184 GLN A C 1
ATOM 1545 O O . GLN A 1 184 ? 12.312 -15.055 15.316 1.00 90.88 184 GLN A O 1
ATOM 1550 N N . SER A 1 185 ? 13.199 -13.269 14.272 1.00 88.12 185 SER A N 1
ATOM 1551 C CA . SER A 1 185 ? 12.844 -12.339 15.348 1.00 88.12 185 SER A CA 1
ATOM 1552 C C . SER A 1 185 ? 11.338 -12.094 15.360 1.00 88.12 185 SER A C 1
ATOM 1554 O O . SER A 1 185 ? 10.747 -12.090 16.434 1.00 88.12 185 SER A O 1
ATOM 1556 N N . PHE A 1 186 ? 10.713 -11.982 14.188 1.00 93.12 186 PHE A N 1
ATOM 1557 C CA . PHE A 1 186 ? 9.265 -11.933 14.029 1.00 93.12 186 PHE A CA 1
ATOM 1558 C C . PHE A 1 186 ? 8.589 -13.112 14.733 1.00 93.12 186 PHE A C 1
ATOM 1560 O O . PHE A 1 186 ? 7.748 -12.888 15.597 1.00 93.12 186 PHE A O 1
ATOM 1567 N N . TYR A 1 187 ? 9.004 -14.354 14.451 1.00 93.62 187 TYR A N 1
ATOM 1568 C CA . TYR A 1 187 ? 8.432 -15.542 15.095 1.00 93.62 187 TYR A CA 1
ATOM 1569 C C . TYR A 1 187 ? 8.573 -15.507 16.623 1.00 93.62 187 TYR A C 1
ATOM 1571 O O . TYR A 1 187 ? 7.611 -15.770 17.342 1.00 93.62 187 TYR A O 1
ATOM 1579 N N . ARG A 1 188 ? 9.761 -15.151 17.133 1.00 92.62 188 ARG A N 1
ATOM 1580 C CA . ARG A 1 188 ? 10.020 -15.079 18.583 1.00 92.62 188 ARG A CA 1
ATOM 1581 C C . ARG A 1 188 ? 9.126 -14.073 19.293 1.00 92.62 188 ARG A C 1
ATOM 1583 O O . ARG A 1 188 ? 8.781 -14.300 20.447 1.00 92.62 188 ARG A O 1
ATOM 1590 N N . GLU A 1 189 ? 8.802 -12.967 18.640 1.00 93.81 189 GLU A N 1
ATOM 1591 C CA . GLU A 1 189 ? 7.912 -11.952 19.197 1.00 93.81 189 GLU A CA 1
ATOM 1592 C C . GLU A 1 189 ? 6.446 -12.357 19.026 1.00 93.81 189 GLU A C 1
ATOM 1594 O O . GLU A 1 189 ? 5.673 -12.244 19.973 1.00 93.81 189 GLU A O 1
ATOM 1599 N N . PHE A 1 190 ? 6.089 -12.934 17.876 1.00 93.06 190 PHE A N 1
ATOM 1600 C CA . PHE A 1 190 ? 4.747 -13.426 17.570 1.00 93.06 190 PHE A CA 1
ATOM 1601 C C . PHE A 1 190 ? 4.217 -14.382 18.644 1.00 93.06 190 PHE A C 1
ATOM 1603 O O . PHE A 1 190 ? 3.119 -14.186 19.154 1.00 93.06 190 PHE A O 1
ATOM 1610 N N . ILE A 1 191 ? 5.006 -15.379 19.050 1.00 92.31 191 ILE A N 1
ATOM 1611 C CA . ILE A 1 191 ? 4.567 -16.381 20.039 1.00 92.31 191 ILE A CA 1
ATOM 1612 C C . ILE A 1 191 ? 4.430 -15.838 21.471 1.00 92.31 191 ILE A C 1
ATOM 1614 O O . ILE A 1 191 ? 3.863 -16.518 22.320 1.00 92.31 191 ILE A O 1
ATOM 1618 N N . LYS A 1 192 ? 4.975 -14.649 21.764 1.00 91.69 192 LYS A N 1
ATOM 1619 C CA . LYS A 1 192 ? 4.889 -14.011 23.090 1.00 91.69 192 LYS A CA 1
ATOM 1620 C C . LYS A 1 192 ? 3.686 -13.080 23.220 1.00 91.69 192 LYS A C 1
ATOM 1622 O O . LYS A 1 192 ? 3.374 -12.650 24.328 1.00 91.69 192 LYS A O 1
ATOM 1627 N N . ILE A 1 193 ? 3.079 -12.696 22.099 1.00 92.12 193 ILE A N 1
ATOM 1628 C CA . ILE A 1 193 ? 1.978 -11.739 22.077 1.00 92.12 193 ILE A CA 1
ATOM 1629 C C . ILE A 1 193 ? 0.696 -12.447 22.505 1.00 92.12 193 ILE A C 1
ATOM 1631 O O . ILE A 1 193 ? 0.291 -13.440 21.908 1.00 92.12 193 ILE A O 1
ATOM 1635 N N . ASP A 1 194 ? 0.042 -11.883 23.516 1.00 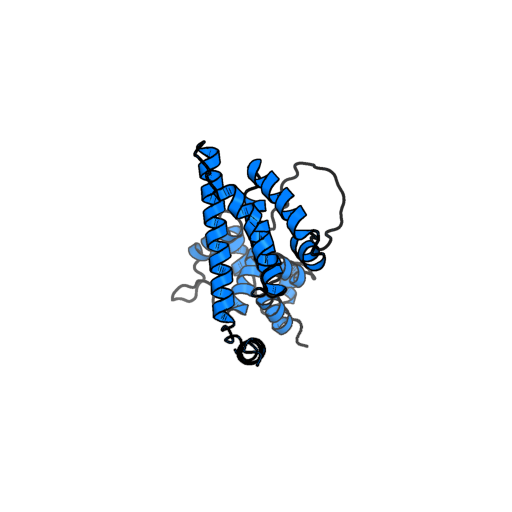88.75 194 ASP A N 1
ATOM 1636 C CA . ASP A 1 194 ? -1.305 -12.252 23.934 1.00 88.75 194 ASP A CA 1
ATOM 1637 C C . ASP A 1 194 ? -2.232 -11.051 23.731 1.00 88.75 194 ASP A C 1
ATOM 1639 O O . ASP A 1 194 ? -2.157 -10.054 24.455 1.00 88.75 194 ASP A O 1
ATOM 1643 N N . LEU A 1 195 ? -3.115 -11.150 22.733 1.00 89.06 195 LEU A N 1
ATOM 1644 C CA . LEU A 1 195 ? -4.066 -10.091 22.400 1.00 89.06 195 LEU A CA 1
ATOM 1645 C C . LEU A 1 195 ? -5.108 -9.840 23.493 1.00 89.06 195 LEU A C 1
ATOM 1647 O O . LEU A 1 195 ? -5.735 -8.785 23.487 1.00 89.06 195 LEU A O 1
ATOM 1651 N N . ASN A 1 196 ? -5.312 -10.757 24.432 1.00 88.44 196 ASN A N 1
ATOM 1652 C CA . ASN A 1 196 ? -6.295 -10.567 25.497 1.00 88.44 196 ASN A CA 1
ATOM 1653 C C . ASN A 1 196 ? -5.721 -9.791 26.691 1.00 88.44 196 ASN A C 1
ATOM 1655 O O . ASN A 1 196 ? -6.463 -9.413 27.596 1.00 88.44 196 ASN A O 1
ATOM 1659 N N . ASN A 1 197 ? -4.416 -9.501 26.685 1.00 88.31 197 ASN A N 1
ATOM 1660 C CA . ASN A 1 197 ? -3.742 -8.799 27.768 1.00 88.31 197 ASN A CA 1
ATOM 1661 C C . ASN A 1 197 ? -3.185 -7.439 27.318 1.00 88.31 197 ASN A C 1
ATOM 1663 O O . ASN A 1 197 ? -1.982 -7.260 27.110 1.00 88.31 197 ASN A O 1
ATOM 1667 N N . GLU A 1 198 ? -4.068 -6.439 27.224 1.00 88.19 198 GLU A N 1
ATOM 1668 C CA . GLU A 1 198 ? -3.713 -5.072 26.803 1.00 88.19 198 GLU A CA 1
ATOM 1669 C C . GLU A 1 198 ? -2.591 -4.453 27.653 1.00 88.19 198 GLU A C 1
ATOM 1671 O O . GLU A 1 198 ? -1.748 -3.708 27.143 1.00 88.19 198 GLU A O 1
ATOM 1676 N N . ARG A 1 199 ? -2.535 -4.779 28.953 1.00 86.75 199 ARG A N 1
ATOM 1677 C CA . ARG A 1 199 ? -1.481 -4.286 29.853 1.00 86.75 199 ARG A CA 1
ATOM 1678 C C . ARG A 1 199 ? -0.098 -4.767 29.414 1.00 86.75 199 ARG A C 1
ATOM 1680 O O . ARG A 1 199 ? 0.846 -3.976 29.429 1.00 86.75 199 ARG A O 1
ATOM 1687 N N . LEU A 1 200 ? 0.029 -6.035 29.013 1.00 88.38 200 LEU A N 1
ATOM 1688 C CA . LEU A 1 200 ? 1.292 -6.585 28.511 1.00 88.38 200 LEU A CA 1
ATOM 1689 C C . LEU A 1 200 ? 1.679 -5.968 27.165 1.00 88.38 200 LEU A C 1
ATOM 1691 O O . LEU A 1 200 ? 2.841 -5.599 26.985 1.00 88.38 200 LEU A O 1
ATOM 1695 N N . ILE A 1 201 ? 0.711 -5.775 26.267 1.00 89.12 201 ILE A N 1
ATOM 1696 C CA . ILE A 1 201 ? 0.943 -5.118 24.973 1.00 89.12 201 ILE A CA 1
ATOM 1697 C C . ILE A 1 201 ? 1.445 -3.689 25.190 1.00 89.12 201 ILE A C 1
ATOM 1699 O O . ILE A 1 201 ? 2.508 -3.325 24.694 1.00 89.12 201 ILE A O 1
ATOM 1703 N N . SER A 1 202 ? 0.754 -2.905 26.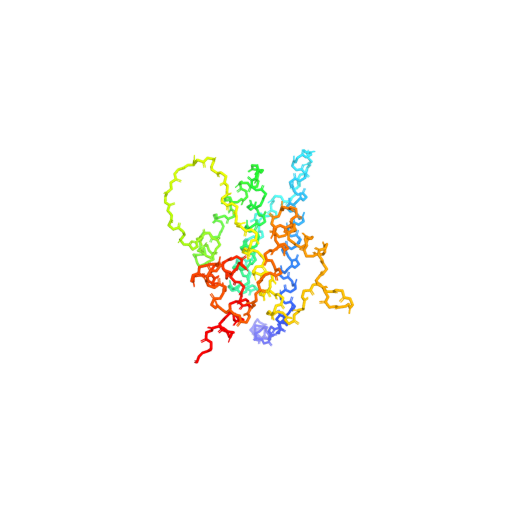016 1.00 87.94 202 SER A N 1
ATOM 1704 C CA . SER A 1 202 ? 1.123 -1.511 26.293 1.00 87.94 202 SER A CA 1
ATOM 1705 C C . SER A 1 202 ? 2.514 -1.390 26.929 1.00 87.94 202 SER A C 1
ATOM 1707 O O . SER A 1 202 ? 3.244 -0.432 26.671 1.00 87.94 202 SER A O 1
ATOM 1709 N N . LYS A 1 203 ? 2.922 -2.380 27.734 1.00 87.88 203 LYS A N 1
ATOM 1710 C CA . LYS A 1 203 ? 4.272 -2.445 28.313 1.00 87.88 203 LYS A CA 1
ATOM 1711 C C . LYS A 1 203 ? 5.342 -2.763 27.260 1.00 87.88 203 LYS A C 1
ATOM 1713 O O . LYS A 1 203 ? 6.430 -2.198 27.321 1.00 87.88 203 LYS A O 1
ATOM 1718 N N . ALA A 1 204 ? 5.054 -3.647 26.305 1.00 86.06 204 ALA A N 1
ATOM 1719 C CA . ALA A 1 204 ? 6.008 -4.079 25.278 1.00 86.06 204 ALA A CA 1
ATOM 1720 C C . ALA A 1 204 ? 6.106 -3.121 24.068 1.00 86.06 204 ALA A C 1
ATOM 1722 O O . ALA A 1 204 ? 7.160 -3.035 23.420 1.00 86.06 204 ALA A O 1
ATOM 1723 N N . PHE A 1 205 ? 5.028 -2.388 23.775 1.00 86.88 205 PHE A N 1
ATOM 1724 C CA . PHE A 1 205 ? 4.848 -1.596 22.553 1.00 86.88 205 PHE A CA 1
ATOM 1725 C C . PHE A 1 205 ? 4.557 -0.113 22.801 1.00 86.88 205 PHE A C 1
ATOM 1727 O O . PHE A 1 205 ? 4.335 0.612 21.843 1.00 86.88 205 PHE A O 1
ATOM 1734 N N . SER A 1 206 ? 4.642 0.369 24.046 1.00 86.50 206 SER A N 1
ATOM 1735 C CA . SER A 1 206 ? 4.226 1.715 24.486 1.00 86.50 206 SER A CA 1
ATOM 1736 C C . SER A 1 206 ? 2.707 1.899 24.579 1.00 86.50 206 SER A C 1
ATOM 1738 O O . SER A 1 206 ? 1.934 1.086 24.083 1.00 86.50 206 SER A O 1
ATOM 1740 N N . LYS A 1 207 ? 2.268 2.983 25.231 1.00 83.19 207 LYS A N 1
ATOM 1741 C CA . LYS A 1 207 ? 0.841 3.312 25.398 1.00 83.19 207 LYS A CA 1
ATOM 1742 C C . LYS A 1 207 ? 0.146 3.666 24.079 1.00 83.19 207 LYS A C 1
ATOM 1744 O O . LYS A 1 207 ? -1.061 3.499 23.975 1.00 83.19 207 LYS A O 1
ATOM 1749 N N . GLU A 1 208 ? 0.901 4.111 23.078 1.00 85.06 208 GLU A N 1
ATOM 1750 C CA . GLU A 1 208 ? 0.385 4.550 21.773 1.00 85.06 208 GLU A CA 1
ATOM 1751 C C . GLU A 1 208 ? 0.387 3.425 20.728 1.00 85.06 208 GLU A C 1
ATOM 1753 O O . GLU A 1 208 ? 0.222 3.671 19.534 1.00 85.06 208 GLU A O 1
ATOM 1758 N N . TRP A 1 209 ? 0.558 2.171 21.162 1.00 89.31 209 TRP A N 1
ATOM 1759 C CA . TRP A 1 209 ? 0.669 1.023 20.264 1.00 89.31 209 TRP A CA 1
ATOM 1760 C C . TRP A 1 209 ? -0.519 0.893 19.299 1.00 89.31 209 TRP A C 1
ATOM 1762 O O . TRP A 1 209 ? -0.319 0.482 18.161 1.00 89.31 209 TRP A O 1
ATOM 1772 N N . LYS A 1 210 ? -1.730 1.289 19.718 1.00 91.12 210 LYS A N 1
ATOM 1773 C CA . LYS A 1 210 ? -2.939 1.294 18.877 1.00 91.12 210 LYS A CA 1
ATOM 1774 C C . LYS A 1 210 ? -2.743 2.162 17.628 1.00 91.12 210 LYS A C 1
ATOM 1776 O O . LYS A 1 210 ? -2.916 1.681 16.511 1.00 91.12 210 LYS A O 1
ATOM 1781 N N . ASN A 1 211 ? -2.290 3.402 17.818 1.00 85.19 211 ASN A N 1
ATOM 1782 C CA . ASN A 1 211 ? -2.050 4.360 16.735 1.00 85.19 211 ASN A CA 1
ATOM 1783 C C . ASN A 1 211 ? -0.946 3.868 15.796 1.00 85.19 211 ASN A C 1
ATOM 1785 O O . ASN A 1 211 ? -1.062 3.972 14.576 1.00 85.19 211 ASN A O 1
ATOM 1789 N N . GLU A 1 212 ? 0.111 3.289 16.366 1.00 84.44 212 GLU A N 1
ATOM 1790 C CA . GLU A 1 212 ? 1.226 2.751 15.592 1.00 84.44 212 GLU A CA 1
ATOM 1791 C C . GLU A 1 212 ? 0.796 1.556 14.729 1.00 84.44 212 GLU A C 1
ATOM 1793 O O . GLU A 1 212 ? 1.176 1.476 13.563 1.00 84.44 212 GLU A O 1
ATOM 1798 N N . ILE A 1 213 ? -0.047 0.661 15.251 1.00 89.38 213 ILE A N 1
ATOM 1799 C CA . ILE A 1 213 ? -0.605 -0.457 14.481 1.00 89.38 213 ILE A CA 1
ATOM 1800 C C . ILE A 1 213 ? -1.533 0.032 13.367 1.00 89.38 213 ILE A C 1
ATOM 1802 O O . ILE A 1 213 ? -1.414 -0.443 12.237 1.00 89.38 213 ILE A O 1
ATOM 1806 N N . ILE A 1 214 ? -2.411 0.999 13.647 1.00 82.00 214 ILE A N 1
ATOM 1807 C CA . ILE A 1 214 ? -3.292 1.588 12.627 1.00 82.00 214 ILE A CA 1
ATOM 1808 C C . ILE A 1 214 ? -2.445 2.190 11.503 1.00 82.00 214 ILE A C 1
ATOM 1810 O O . ILE A 1 214 ? -2.660 1.871 10.331 1.00 82.00 214 ILE A O 1
ATOM 1814 N N . ARG A 1 215 ? -1.405 2.956 11.851 1.00 82.75 215 ARG A N 1
ATOM 1815 C CA . ARG A 1 215 ? -0.459 3.519 10.883 1.00 82.75 215 ARG A CA 1
ATOM 1816 C C . ARG A 1 215 ? 0.238 2.435 10.057 1.00 82.75 215 ARG A C 1
ATOM 1818 O O . ARG A 1 215 ? 0.274 2.540 8.835 1.00 82.75 215 ARG A O 1
ATOM 1825 N N . LEU A 1 216 ? 0.760 1.391 10.704 1.00 85.38 216 LEU A N 1
ATOM 1826 C CA . LEU A 1 216 ? 1.440 0.271 10.037 1.00 85.38 216 LEU A CA 1
ATOM 1827 C C . LEU A 1 216 ? 0.515 -0.531 9.115 1.00 85.38 216 LEU A C 1
ATOM 1829 O O . LEU A 1 216 ? 0.977 -1.083 8.121 1.00 85.38 216 LEU A O 1
ATOM 1833 N N . SER A 1 217 ? -0.782 -0.567 9.417 1.00 78.69 217 SER A N 1
ATOM 1834 C CA . SER A 1 217 ? -1.807 -1.202 8.581 1.00 78.69 217 SER A CA 1
ATOM 1835 C C . SER A 1 217 ? -2.253 -0.351 7.383 1.00 78.69 217 SER A C 1
ATOM 1837 O O . SER A 1 217 ? -3.207 -0.715 6.701 1.00 78.69 217 SER A O 1
ATOM 1839 N N . ASN A 1 218 ? -1.599 0.792 7.133 1.00 81.00 218 ASN A N 1
ATOM 1840 C CA . ASN A 1 218 ? -2.031 1.811 6.172 1.00 81.00 218 ASN A CA 1
ATOM 1841 C C . ASN A 1 218 ? -3.440 2.362 6.458 1.00 81.00 218 ASN A C 1
ATOM 1843 O O . ASN A 1 218 ? -4.196 2.642 5.529 1.00 81.00 218 ASN A O 1
ATOM 1847 N N . ASN A 1 219 ? -3.779 2.553 7.738 1.00 76.56 219 ASN A N 1
ATOM 1848 C CA . ASN A 1 219 ? -5.087 3.029 8.203 1.00 76.56 219 ASN A CA 1
ATOM 1849 C C . ASN A 1 219 ? -6.252 2.127 7.762 1.00 76.56 219 ASN A C 1
ATOM 1851 O O . ASN A 1 219 ? -7.295 2.609 7.322 1.00 76.56 219 ASN A O 1
ATOM 1855 N N . SER A 1 220 ? -6.072 0.809 7.868 1.00 76.69 220 SER A N 1
ATOM 1856 C CA . SER A 1 220 ? -7.141 -0.145 7.579 1.00 76.69 220 SER A CA 1
ATOM 1857 C C . SER A 1 220 ? -8.314 0.047 8.544 1.00 76.69 220 SER A C 1
ATOM 1859 O O . SER A 1 220 ? -8.156 -0.102 9.758 1.00 76.69 220 SER A O 1
ATOM 1861 N N . LEU A 1 221 ? -9.504 0.330 8.000 1.00 79.81 221 LEU A N 1
ATOM 1862 C CA . LEU A 1 221 ? -10.740 0.468 8.781 1.00 79.81 221 LEU A CA 1
ATOM 1863 C C . LEU A 1 221 ? -11.056 -0.808 9.567 1.00 79.81 221 LEU A C 1
ATOM 1865 O O . LEU A 1 221 ? -11.464 -0.730 10.718 1.00 79.81 221 LEU A O 1
ATOM 1869 N N . LEU A 1 222 ? -10.788 -1.982 8.985 1.00 84.81 222 LEU A N 1
ATOM 1870 C CA . LEU A 1 222 ? -10.986 -3.272 9.649 1.00 84.81 222 LEU A CA 1
ATOM 1871 C C . LEU A 1 222 ? -10.147 -3.382 10.933 1.00 84.81 222 LEU A C 1
ATOM 1873 O O . LEU A 1 222 ? -10.635 -3.828 11.968 1.00 84.81 222 LEU A O 1
ATOM 1877 N N . 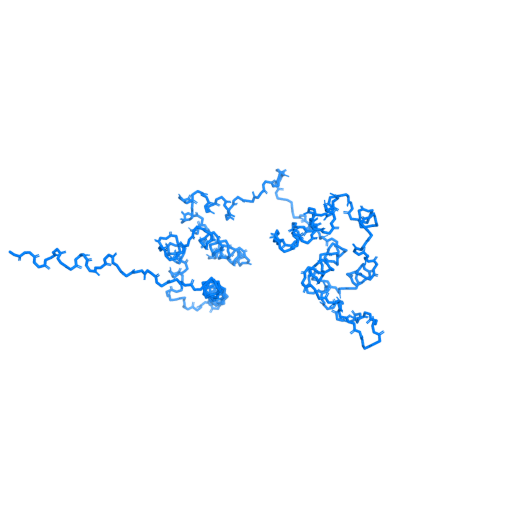ILE A 1 223 ? -8.885 -2.952 10.864 1.00 86.56 223 ILE A N 1
ATOM 1878 C CA . ILE A 1 223 ? -7.955 -2.983 11.998 1.00 86.56 223 ILE A CA 1
ATOM 1879 C C . ILE A 1 223 ? -8.338 -1.926 13.034 1.00 86.56 223 ILE A C 1
ATOM 1881 O O . ILE A 1 223 ? -8.311 -2.218 14.229 1.00 86.56 223 ILE A O 1
ATOM 1885 N N . SER A 1 224 ? -8.718 -0.726 12.584 1.00 85.12 224 SER A N 1
ATOM 1886 C CA . SER A 1 224 ? -9.188 0.348 13.464 1.00 85.12 224 SER A CA 1
ATOM 1887 C C . SER A 1 224 ? -10.416 -0.093 14.260 1.00 85.12 224 SER A C 1
ATOM 1889 O O . SER A 1 224 ? -10.377 -0.064 15.488 1.00 85.12 224 SER A O 1
ATOM 1891 N N . ASN A 1 225 ? -11.444 -0.602 13.574 1.00 88.19 225 ASN A N 1
ATOM 1892 C CA . ASN A 1 225 ? -12.683 -1.067 14.196 1.00 88.19 225 ASN A CA 1
ATOM 1893 C C . ASN A 1 225 ? -12.411 -2.208 15.179 1.00 88.19 225 A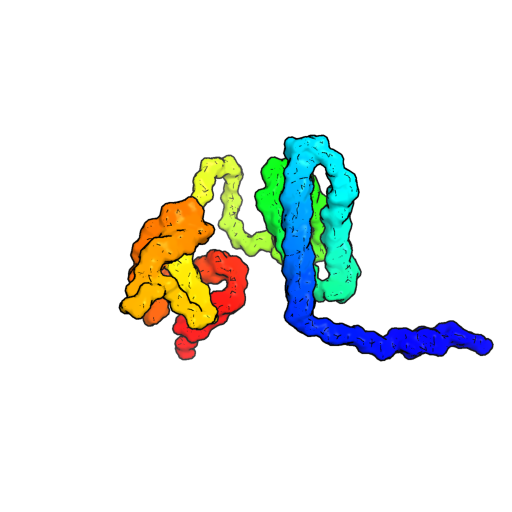SN A C 1
ATOM 1895 O O . ASN A 1 225 ? -12.842 -2.142 16.321 1.00 88.19 225 ASN A O 1
ATOM 1899 N N . TYR A 1 226 ? -11.609 -3.209 14.795 1.00 91.62 226 TYR A N 1
ATOM 1900 C CA . TYR A 1 226 ? -11.261 -4.302 15.707 1.00 91.62 226 TYR A CA 1
ATOM 1901 C C . TYR A 1 226 ? -10.559 -3.807 16.983 1.00 91.62 226 TYR A C 1
ATOM 1903 O O . TYR A 1 226 ? -10.833 -4.303 18.077 1.00 91.62 226 TYR A O 1
ATOM 1911 N N . ILE A 1 227 ? -9.632 -2.848 16.866 1.00 90.31 227 ILE A N 1
ATOM 1912 C CA . ILE A 1 227 ? -8.931 -2.287 18.028 1.00 90.31 227 ILE A CA 1
ATOM 1913 C C . ILE A 1 227 ? -9.899 -1.496 18.916 1.00 90.31 227 ILE A C 1
ATOM 1915 O O . ILE A 1 227 ? -9.822 -1.610 20.142 1.00 90.31 227 ILE A O 1
ATOM 1919 N N . GLU A 1 228 ? -10.791 -0.706 18.321 1.00 88.38 228 GLU A N 1
ATOM 1920 C CA . GLU A 1 228 ? -11.818 0.038 19.049 1.00 88.38 228 GLU A CA 1
ATOM 1921 C C . GLU A 1 228 ? -12.774 -0.908 19.781 1.00 88.38 228 GLU A C 1
ATOM 1923 O O . GLU A 1 228 ? -12.887 -0.830 21.006 1.00 88.38 228 GLU A O 1
ATOM 1928 N N . ASP A 1 229 ? -13.352 -1.873 19.070 1.00 88.81 229 ASP A N 1
ATOM 1929 C CA . ASP A 1 229 ? -14.294 -2.845 19.621 1.00 88.81 229 ASP A CA 1
ATOM 1930 C C . ASP A 1 229 ? -13.668 -3.646 20.768 1.00 88.81 229 ASP A C 1
ATOM 1932 O O . ASP A 1 229 ? -14.284 -3.828 21.821 1.00 88.81 229 ASP A O 1
ATOM 1936 N N . LYS A 1 230 ? -12.419 -4.103 20.598 1.00 87.88 230 LYS A N 1
ATOM 1937 C CA . LYS A 1 230 ? -11.751 -4.979 21.568 1.00 87.88 230 LYS A CA 1
ATOM 1938 C C . LYS A 1 230 ? -11.185 -4.249 22.786 1.00 87.88 230 LYS A C 1
ATOM 1940 O O . LYS A 1 230 ? -11.155 -4.834 23.868 1.00 87.88 230 LYS A O 1
ATOM 1945 N N . TYR A 1 231 ? -10.681 -3.026 22.623 1.00 85.44 231 TYR A N 1
ATOM 1946 C CA . TYR A 1 231 ? -9.897 -2.350 23.668 1.00 85.44 231 TYR A CA 1
ATOM 1947 C C . TYR A 1 231 ? -10.458 -1.000 24.118 1.00 85.44 231 TYR A C 1
ATOM 1949 O O . TYR A 1 231 ? -9.957 -0.451 25.100 1.00 85.44 231 TYR A O 1
ATOM 1957 N N . ASN A 1 232 ? -11.447 -0.439 23.419 1.00 78.25 232 ASN A N 1
ATOM 1958 C CA . ASN A 1 232 ? -12.088 0.824 23.795 1.00 78.25 232 ASN A CA 1
ATOM 1959 C C . ASN A 1 232 ? -13.551 0.648 24.236 1.00 78.25 232 ASN A C 1
ATOM 1961 O O . ASN A 1 232 ? -14.116 1.595 24.779 1.00 78.25 232 ASN A O 1
ATOM 1965 N N . SER A 1 233 ? -14.133 -0.547 24.096 1.00 54.81 233 SER A N 1
ATOM 1966 C CA . SER A 1 233 ? -15.414 -0.893 24.722 1.00 54.81 233 SER A CA 1
ATOM 1967 C C . SER A 1 233 ? -15.268 -0.950 26.249 1.00 54.81 233 SER A C 1
ATOM 1969 O O . SER A 1 233 ? -14.765 -1.928 26.808 1.00 54.81 233 SER A O 1
ATOM 1971 N N . LYS A 1 234 ? -15.688 0.123 26.919 1.00 45.56 234 LYS A N 1
ATOM 1972 C CA . LYS A 1 234 ? -15.937 0.198 28.362 1.00 45.56 234 LYS A CA 1
ATOM 1973 C C . LYS A 1 234 ? -17.362 0.650 28.611 1.00 45.56 234 LYS A C 1
ATOM 1975 O O . LYS A 1 234 ? -17.784 1.600 27.920 1.00 45.56 234 LYS A O 1
#

Foldseek 3Di:
DDPPPVVVVVVVPPDDPPDDPVNLVVVLVVVLVVLLVLVVVQVVCVVVVHDNPCSLVCLLCVLVCLVPDPVADPVSNLVSLLSSLVSLVVVVVDPSSVVSNVSSLVSCVVVPVSNCSRPVDPDPDDDDDDDPDDDPQDQLLLVLVLVVLVCVLVVHDADADPVRHHPLVVQLVVSCVLRVDSSNRNSVNNVVDDPLCVVVCCVVCNPCSLVVSCVSVVNDPSSNVSCCVRPVDD

Secondary structure (DSSP, 8-state):
--TTHHHHHHHTT-------HHHHHHHHHHHHHHHHHHHHHHHHHHHTT---TTHHHHHHHHHHHHHH-TTS-HHHHHHHHHHHHHHHHHTTTSHHHHHHHHHHHHHHTTSHHHHHHHH--------------------HHHHHHHHHHHHHHTTPPPPB-TTS-B-HHHHHHHHHHHHSS-SHHHHHHHTT--TT-HHHHHHHH-TTHHHHHHHHTTS-HHHHHHHHHHHT--

Sequence (234 aa):
MNWYNDTISKIESKEKPKTDYWEQDINNELLITEFEKAIVKLVENIENEKDLGCLPMRFRMLPNVILKEDRYNISDKKYLLKRMYFVLERNKSNDFIKELIAEFKLIVEPYFEIYDFIIKEPQQNTADKPNKGKQKKIAEKWYALLYWIELSANGQQPPKSIEGTFVKREIEKIGREKTGTTGQSFYREFIKIDLNNERLISKAFSKEWKNEIIRLSNNSLLISNYIEDKYNSK

pLDDT: mean 78.55, std 17.95, range [29.45, 94.5]

Organism: NCBI:txid2872310

Radius of gyration: 23.73 Å; chains: 1; bounding box: 66×53×66 Å